Protein AF-A0A504YNE1-F1 (afdb_monomer_lite)

pLDDT: mean 70.81, std 21.69, range [29.53, 95.62]

Radius of gyration: 20.29 Å; chains: 1; bounding box: 50×43×66 Å

Foldseek 3Di:
DDDPPPPQVVQAFWKFKWFFADDDQFKTKTATQGTDPGGFQDRAIEMETQLQEALPPSVVRGCQLADDGGFIWIWTFHAKDWVQPPPPDPDDPDDDDDDDCVNVVLSVVRVVSPDDDDDDDDDDDDDDIRIYTYIGQHDQQTWGPWDAQDDPPDPVCLVVPPRNRQTWDDDDCQWTARPPPRDIGGHRHRDDDPVVVVVVVVVVPD

Organism: Fasciola gigantica (NCBI:txid46835)

Sequence (206 aa):
MDSLIPFSFLLLSAKCDVQVSSLTRRVVRCDVVAVGDQPLAGPFRGLIRREDIRATQRDQAEPAQSYRPGDLIRARVLNLLGPGAVASVPGDPTSAAPLTNDTLRAAQAVSTSVGATSDASSSASASAPTALCLLTTAEPDLGVVLGLGRTPTSALVDLLGSTAGSPLVPVAWTEMICPHTLTRFPRKVARVPVDLLTQLVRVENE

Structure (mmCIF, N/CA/C/O backbone):
data_AF-A0A504YNE1-F1
#
_entry.id   AF-A0A504YNE1-F1
#
loop_
_atom_site.group_PDB
_atom_site.id
_atom_site.type_symbol
_atom_site.label_atom_id
_atom_site.label_alt_id
_atom_site.label_comp_id
_atom_site.label_asym_id
_atom_site.label_entity_id
_atom_site.label_seq_id
_atom_site.pdbx_PDB_ins_code
_atom_site.Cartn_x
_atom_site.Cartn_y
_atom_site.Cartn_z
_atom_site.occupancy
_atom_site.B_iso_or_equiv
_atom_site.auth_seq_id
_atom_site.auth_comp_id
_atom_site.auth_asym_id
_atom_site.auth_atom_id
_atom_site.pdbx_PDB_model_num
ATOM 1 N N . MET A 1 1 ? -34.155 -0.335 16.157 1.00 37.84 1 MET A N 1
ATOM 2 C CA . MET A 1 1 ? -33.506 -1.587 16.607 1.00 37.84 1 MET A CA 1
ATOM 3 C C . MET A 1 1 ? -32.131 -1.622 15.962 1.00 37.84 1 MET A C 1
ATOM 5 O O . MET A 1 1 ? -31.828 -2.523 15.199 1.00 37.84 1 MET A O 1
ATOM 9 N N . ASP A 1 2 ? -31.315 -0.611 16.256 1.00 35.69 2 ASP A N 1
ATOM 10 C CA . ASP A 1 2 ? -29.972 -0.484 15.700 1.00 35.69 2 ASP A CA 1
ATOM 11 C C . ASP A 1 2 ? -29.018 -0.744 16.849 1.00 35.69 2 ASP A C 1
ATOM 13 O O . ASP A 1 2 ? -28.829 0.076 17.749 1.00 35.69 2 ASP A O 1
ATOM 17 N N . SER A 1 3 ? -28.541 -1.981 16.894 1.00 37.69 3 SER A N 1
ATOM 18 C CA . SER A 1 3 ? -27.580 -2.447 17.875 1.00 37.69 3 SER A CA 1
ATOM 19 C C . SER A 1 3 ? -26.319 -1.591 17.785 1.00 37.69 3 SER A C 1
ATOM 21 O O . SER A 1 3 ? -25.534 -1.731 16.848 1.00 37.69 3 SER A O 1
ATOM 23 N N . LEU A 1 4 ? -26.126 -0.733 18.788 1.00 42.16 4 LEU A N 1
ATOM 24 C CA . LEU A 1 4 ? -24.857 -0.115 19.164 1.00 42.16 4 LEU A CA 1
ATOM 25 C C . LEU A 1 4 ? -23.865 -1.221 19.551 1.00 42.16 4 LEU A C 1
ATOM 27 O O . LEU A 1 4 ? -23.587 -1.461 20.724 1.00 42.16 4 LEU A O 1
ATOM 31 N N . ILE A 1 5 ? -23.357 -1.939 18.554 1.00 42.06 5 ILE A N 1
ATOM 32 C CA . ILE A 1 5 ? -22.163 -2.757 18.719 1.00 42.06 5 ILE A CA 1
ATOM 33 C C . ILE A 1 5 ? -21.020 -1.750 18.891 1.00 42.06 5 ILE A C 1
ATOM 35 O O . ILE A 1 5 ? -20.887 -0.849 18.059 1.00 42.06 5 ILE A O 1
ATOM 39 N N . PRO A 1 6 ? -20.214 -1.827 19.962 1.00 47.38 6 PRO A N 1
ATOM 40 C CA . PRO A 1 6 ? -19.133 -0.877 20.164 1.00 47.38 6 PRO A CA 1
ATOM 41 C C . PRO A 1 6 ? -18.170 -0.952 18.971 1.00 47.38 6 PRO A C 1
ATOM 43 O O . PRO A 1 6 ? -17.486 -1.958 18.783 1.00 47.38 6 PRO A O 1
ATOM 46 N N . PHE A 1 7 ? -18.114 0.128 18.180 1.00 50.59 7 PHE A N 1
ATOM 47 C CA . PHE A 1 7 ? -17.275 0.321 16.980 1.00 50.59 7 PHE A CA 1
ATOM 48 C C . PHE A 1 7 ? -15.801 -0.098 17.180 1.00 50.59 7 PHE A C 1
ATOM 50 O O . PHE A 1 7 ? -15.118 -0.472 16.232 1.00 50.59 7 PHE A O 1
ATOM 57 N N . SER A 1 8 ? -15.330 -0.094 18.431 1.00 49.12 8 SER A N 1
ATOM 58 C CA . SER A 1 8 ? -14.007 -0.561 18.862 1.00 49.12 8 SER A CA 1
ATOM 59 C C . SER A 1 8 ? -13.732 -2.045 18.548 1.00 49.12 8 SER A C 1
ATOM 61 O O . SER A 1 8 ? -12.608 -2.395 18.193 1.00 49.12 8 SER A O 1
ATOM 63 N N . PHE A 1 9 ? -14.741 -2.924 18.620 1.00 44.25 9 PHE A N 1
ATOM 64 C CA . PHE A 1 9 ? -14.551 -4.372 18.436 1.00 44.25 9 PHE A CA 1
ATOM 65 C C . PHE A 1 9 ? -14.629 -4.815 16.964 1.00 44.25 9 PHE A C 1
ATOM 67 O O . PHE A 1 9 ? -14.053 -5.835 16.597 1.00 44.25 9 PHE A O 1
ATOM 74 N N . LEU A 1 10 ? -15.292 -4.032 16.101 1.00 51.97 10 LEU A N 1
ATOM 75 C CA . LEU A 1 10 ? -15.470 -4.360 14.677 1.00 51.97 10 LEU A CA 1
ATOM 76 C C . LEU A 1 10 ? -14.255 -4.004 13.801 1.00 51.97 10 LEU A C 1
ATOM 78 O O . LEU A 1 10 ? -14.183 -4.415 12.646 1.00 51.97 10 LEU A O 1
ATOM 82 N N . LEU A 1 11 ? -13.314 -3.219 14.333 1.00 63.25 11 LEU A N 1
ATOM 83 C CA . LEU A 1 11 ? -12.132 -2.767 13.597 1.00 63.25 11 LEU A CA 1
ATOM 84 C C . LEU A 1 11 ? -11.016 -3.806 13.560 1.00 63.25 11 LEU A C 1
ATOM 86 O O . LEU A 1 11 ? -10.195 -3.778 12.645 1.00 63.25 11 LEU A O 1
ATOM 90 N N . LEU A 1 12 ? -10.965 -4.725 14.528 1.00 68.25 12 LEU A N 1
ATOM 91 C CA . LEU A 1 12 ? -9.969 -5.788 14.516 1.00 68.25 12 LEU A CA 1
ATOM 92 C C . LEU A 1 12 ? -10.194 -6.636 13.268 1.00 68.25 12 LEU A C 1
ATOM 94 O O . LEU A 1 12 ? -11.311 -7.067 13.003 1.00 68.25 12 LEU A O 1
ATOM 98 N N . SER A 1 13 ? -9.138 -6.884 12.497 1.00 78.31 13 SER A N 1
ATOM 99 C CA . SER A 1 13 ? -9.218 -7.586 11.217 1.00 78.31 13 SER A CA 1
ATOM 100 C C . SER A 1 13 ? -9.938 -6.866 10.070 1.00 78.31 13 SER A C 1
ATOM 102 O O . SER A 1 13 ? -10.022 -7.457 8.992 1.00 78.31 13 SER A O 1
ATOM 104 N N . ALA A 1 14 ? -10.399 -5.624 10.233 1.00 86.38 14 ALA A N 1
ATOM 105 C CA . ALA A 1 14 ? -10.997 -4.870 9.134 1.00 86.38 14 ALA A CA 1
ATOM 106 C C . ALA A 1 14 ? -9.947 -4.515 8.066 1.00 86.38 14 ALA A C 1
ATOM 108 O O . ALA A 1 14 ? -8.796 -4.200 8.388 1.00 86.38 14 ALA A O 1
ATOM 109 N N . LYS A 1 15 ? -10.350 -4.555 6.790 1.00 90.31 15 LYS A N 1
ATOM 110 C CA . LYS A 1 15 ? -9.546 -4.029 5.680 1.00 90.31 15 LYS A CA 1
ATOM 111 C C . LYS A 1 15 ? -9.662 -2.508 5.654 1.00 90.31 15 LYS A C 1
ATOM 113 O O . LYS A 1 15 ? -10.756 -1.968 5.797 1.00 90.31 15 LYS A O 1
ATOM 118 N N . CYS A 1 16 ? -8.544 -1.828 5.467 1.00 91.12 16 CYS A N 1
ATOM 119 C CA . CYS A 1 16 ? -8.463 -0.377 5.438 1.00 91.12 16 CYS A CA 1
ATOM 120 C C . CYS A 1 16 ? -7.533 0.094 4.323 1.00 91.12 16 CYS A C 1
ATOM 122 O O . CYS A 1 16 ? -6.533 -0.562 4.014 1.00 91.12 16 CYS A O 1
ATOM 124 N N . ASP A 1 17 ? -7.847 1.255 3.765 1.00 92.38 17 ASP A N 1
ATOM 125 C CA . ASP A 1 17 ? -6.993 1.960 2.821 1.00 92.38 17 ASP A CA 1
ATOM 126 C C . ASP A 1 17 ? -6.170 3.002 3.555 1.00 92.38 17 ASP A C 1
ATOM 128 O O . ASP A 1 17 ? -6.685 3.811 4.332 1.00 92.38 17 ASP A O 1
ATOM 132 N N . VAL A 1 18 ? -4.863 2.953 3.328 1.00 93.69 18 VAL A N 1
ATOM 133 C CA . VAL A 1 18 ? -3.893 3.782 4.031 1.00 93.69 18 VAL A CA 1
ATOM 134 C C . VAL A 1 18 ? -2.918 4.402 3.053 1.00 93.69 18 VAL A C 1
ATOM 136 O O . VAL A 1 18 ? -2.457 3.757 2.113 1.00 93.69 18 VAL A O 1
ATOM 139 N N . GLN A 1 19 ? -2.566 5.654 3.293 1.00 93.31 19 GLN A N 1
ATOM 140 C CA . GLN A 1 19 ? -1.560 6.360 2.521 1.00 93.31 19 GLN A CA 1
ATOM 141 C C . GLN A 1 19 ? -0.224 6.310 3.256 1.00 93.31 19 GLN A C 1
ATOM 143 O O . GLN A 1 19 ? -0.151 6.579 4.454 1.00 93.31 19 GLN A O 1
ATOM 148 N N . VAL A 1 20 ? 0.860 5.979 2.558 1.00 94.00 20 VAL A N 1
ATOM 149 C CA . VAL A 1 20 ? 2.200 5.970 3.160 1.00 94.00 20 VAL A CA 1
ATOM 150 C C . VAL A 1 20 ? 2.671 7.400 3.384 1.00 94.00 20 VAL A C 1
ATOM 152 O O . VAL A 1 20 ? 2.859 8.147 2.424 1.00 94.00 20 VAL A O 1
ATOM 155 N N . SER A 1 21 ? 2.955 7.762 4.632 1.00 91.69 21 SER A N 1
ATOM 156 C CA . SER A 1 21 ? 3.513 9.074 4.966 1.00 91.69 21 SER A CA 1
ATOM 157 C C . SER A 1 21 ? 5.039 9.045 4.974 1.00 91.69 21 SER A C 1
ATOM 159 O O . SER A 1 21 ? 5.697 9.865 4.338 1.00 91.69 21 SER A O 1
ATOM 161 N N . SER A 1 22 ? 5.635 8.066 5.653 1.00 91.56 22 SER A N 1
ATOM 162 C CA . SER A 1 22 ? 7.090 7.904 5.712 1.00 91.56 22 SER A CA 1
ATOM 163 C C . SER A 1 22 ? 7.477 6.463 6.012 1.00 91.56 22 SER A C 1
ATOM 165 O O . SER A 1 22 ? 6.705 5.696 6.578 1.00 91.56 22 SER A O 1
ATOM 167 N N . LEU A 1 23 ? 8.701 6.078 5.660 1.00 93.69 23 LEU A N 1
ATOM 168 C CA . LEU A 1 23 ? 9.205 4.731 5.911 1.00 93.69 23 LEU A CA 1
ATOM 169 C C . LEU A 1 23 ? 10.606 4.759 6.518 1.00 93.69 23 LEU A C 1
ATOM 171 O O . LEU A 1 23 ? 11.399 5.670 6.305 1.00 93.69 23 LEU A O 1
ATOM 175 N N . THR A 1 24 ? 10.900 3.740 7.307 1.00 94.00 24 THR A N 1
ATOM 176 C CA . THR A 1 24 ? 12.190 3.450 7.935 1.00 94.00 24 THR A CA 1
ATOM 177 C C . THR A 1 24 ? 12.537 1.988 7.632 1.00 94.00 24 THR A C 1
ATOM 179 O O . THR A 1 24 ? 11.672 1.214 7.229 1.00 94.00 24 THR A O 1
ATOM 182 N N . ARG A 1 25 ? 13.784 1.550 7.861 1.00 92.00 25 ARG A N 1
ATOM 183 C CA . ARG A 1 25 ? 14.207 0.152 7.610 1.00 92.00 25 ARG A CA 1
ATOM 184 C C . ARG A 1 25 ? 13.366 -0.914 8.327 1.00 92.00 25 ARG A C 1
ATOM 186 O O . ARG A 1 25 ? 13.351 -2.059 7.892 1.00 92.00 25 ARG A O 1
ATOM 193 N N . ARG A 1 26 ? 12.708 -0.560 9.435 1.00 91.75 26 ARG A N 1
ATOM 194 C CA . ARG A 1 26 ? 11.934 -1.496 10.270 1.00 91.75 26 ARG A CA 1
ATOM 195 C C . ARG A 1 26 ? 10.431 -1.227 10.295 1.00 91.75 26 ARG A C 1
ATOM 197 O O . ARG A 1 26 ? 9.682 -2.091 10.730 1.00 91.75 26 ARG A O 1
ATOM 204 N N . VAL A 1 27 ? 9.999 -0.033 9.896 1.00 92.75 27 VAL A N 1
ATOM 205 C CA . VAL A 1 27 ? 8.632 0.444 10.130 1.00 92.75 27 VAL A CA 1
ATOM 206 C C . VAL A 1 27 ? 8.193 1.345 8.988 1.00 92.75 27 VAL A C 1
ATOM 208 O O . VAL A 1 27 ? 8.966 2.184 8.530 1.00 92.75 27 VAL A O 1
ATOM 211 N N . VAL A 1 28 ? 6.939 1.212 8.583 1.00 95.62 28 VAL A N 1
ATOM 212 C CA . VAL A 1 28 ? 6.247 2.123 7.675 1.00 95.62 28 VAL A CA 1
ATOM 213 C C . VAL A 1 28 ? 5.192 2.868 8.476 1.00 95.62 28 VAL A C 1
ATOM 215 O O . VAL A 1 28 ? 4.402 2.253 9.192 1.00 95.62 28 VAL A O 1
ATOM 218 N N . ARG A 1 29 ? 5.210 4.194 8.381 1.00 94.50 29 ARG A N 1
ATOM 219 C CA . ARG A 1 29 ? 4.174 5.068 8.918 1.00 94.50 29 ARG A CA 1
ATOM 220 C C . ARG A 1 29 ? 3.193 5.389 7.805 1.00 94.50 29 ARG A C 1
ATOM 222 O O . ARG A 1 29 ? 3.598 5.748 6.697 1.00 94.50 29 ARG A O 1
ATOM 229 N N . CYS A 1 30 ? 1.920 5.269 8.131 1.00 93.88 30 CYS A N 1
ATOM 230 C CA . CYS A 1 30 ? 0.826 5.516 7.214 1.00 93.88 30 CYS A CA 1
ATOM 231 C C . CYS A 1 30 ? -0.225 6.393 7.891 1.00 93.88 30 CYS A C 1
ATOM 233 O O . CYS A 1 30 ? -0.297 6.436 9.118 1.00 93.88 30 CYS A O 1
ATOM 235 N N . ASP A 1 31 ? -1.059 7.035 7.092 1.00 91.00 31 ASP A N 1
ATOM 236 C CA . ASP A 1 31 ? -2.276 7.703 7.534 1.00 91.00 31 ASP A CA 1
ATOM 237 C C . ASP A 1 31 ? -3.469 6.900 6.997 1.00 91.00 31 ASP A C 1
ATOM 239 O O . ASP A 1 31 ? -3.479 6.491 5.834 1.00 91.00 31 ASP A O 1
ATOM 243 N N . VAL A 1 32 ? -4.429 6.577 7.862 1.00 88.88 32 VAL A N 1
ATOM 244 C CA . VAL A 1 32 ? -5.596 5.762 7.506 1.00 88.88 32 VAL A CA 1
ATOM 245 C C . VAL A 1 32 ? -6.628 6.664 6.845 1.00 88.88 32 VAL A C 1
ATOM 247 O O . VAL A 1 32 ? -7.093 7.621 7.455 1.00 88.88 32 VAL A O 1
ATOM 250 N N . VAL A 1 33 ? -6.974 6.344 5.600 1.00 88.50 33 VAL A N 1
ATOM 251 C CA . VAL A 1 33 ? -7.878 7.141 4.761 1.00 88.50 33 VAL A CA 1
ATOM 252 C C . VAL A 1 33 ? -9.298 6.590 4.824 1.00 88.50 33 VAL A C 1
ATOM 254 O O . VAL A 1 33 ? -10.257 7.350 4.914 1.00 88.50 33 VAL A O 1
ATOM 257 N N . ALA A 1 34 ? -9.449 5.266 4.799 1.00 85.44 34 ALA A N 1
ATOM 258 C CA . ALA A 1 34 ? -10.752 4.612 4.846 1.00 85.44 34 ALA A CA 1
ATOM 259 C C . ALA A 1 34 ? -10.672 3.250 5.539 1.00 85.44 34 ALA A C 1
ATOM 261 O O . ALA A 1 34 ? -9.625 2.598 5.543 1.00 85.44 34 ALA A O 1
ATOM 262 N N . VAL A 1 35 ? -11.791 2.803 6.102 1.00 86.12 35 VAL A N 1
ATOM 263 C CA . VAL A 1 35 ? -11.966 1.451 6.644 1.00 86.12 35 VAL A CA 1
ATOM 264 C C . VAL A 1 35 ? -13.191 0.833 5.987 1.00 86.12 35 VAL A C 1
ATOM 266 O O . VAL A 1 35 ? -14.297 1.357 6.106 1.00 86.12 35 VAL A O 1
ATOM 269 N N . GLY A 1 36 ? -13.005 -0.298 5.309 1.00 82.62 36 GLY A N 1
ATOM 270 C CA . GLY A 1 36 ? -14.039 -0.874 4.456 1.00 82.62 36 GLY A CA 1
ATOM 271 C C . GLY A 1 36 ? -14.462 0.125 3.380 1.00 82.62 36 GLY A C 1
ATOM 272 O O . GLY A 1 36 ? -13.617 0.614 2.638 1.00 82.62 36 GLY A O 1
ATOM 273 N N . ASP A 1 37 ? -15.756 0.428 3.334 1.00 74.56 37 ASP A N 1
ATOM 274 C CA . ASP A 1 37 ? -16.351 1.396 2.400 1.00 74.56 37 ASP A CA 1
ATOM 275 C C . ASP A 1 37 ? -16.525 2.798 3.019 1.00 74.56 37 ASP A C 1
ATOM 277 O O . ASP A 1 37 ? -17.041 3.717 2.391 1.00 74.56 37 ASP A O 1
ATOM 281 N N . GLN A 1 38 ? -16.100 2.979 4.275 1.00 76.25 38 GLN A N 1
ATOM 282 C CA . GLN A 1 38 ? -16.304 4.226 5.000 1.00 76.25 38 GLN A CA 1
ATOM 283 C C . GLN A 1 38 ? -15.025 5.078 4.987 1.00 76.25 38 GLN A C 1
ATOM 285 O O . GLN A 1 38 ? -14.016 4.674 5.583 1.00 76.25 38 GLN A O 1
ATOM 290 N N . PRO A 1 39 ? -15.039 6.276 4.372 1.00 78.38 39 PRO A N 1
ATOM 291 C CA . PRO A 1 39 ? -13.927 7.209 4.482 1.00 78.38 39 PRO A CA 1
ATOM 292 C C . PRO A 1 39 ? -13.837 7.745 5.915 1.00 78.38 39 PRO A C 1
ATOM 294 O O . PRO A 1 39 ? -14.844 8.112 6.528 1.00 78.38 39 PRO A O 1
ATOM 297 N N . LEU A 1 40 ? -1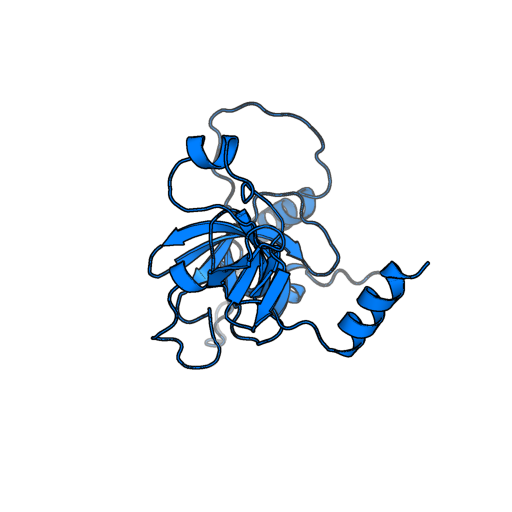2.623 7.795 6.457 1.00 75.25 40 LEU A N 1
ATOM 298 C CA . LEU A 1 40 ? -12.354 8.345 7.780 1.00 75.25 40 LEU A CA 1
ATOM 299 C C . LEU A 1 40 ? -11.868 9.788 7.647 1.00 75.25 40 LEU A C 1
ATOM 301 O O . LEU A 1 40 ? -10.815 10.058 7.075 1.00 75.25 40 LEU A O 1
ATOM 305 N N . ALA A 1 41 ? -12.619 10.723 8.223 1.00 60.88 41 ALA A N 1
ATOM 306 C CA . ALA A 1 41 ? -12.196 12.109 8.369 1.00 60.88 41 ALA A CA 1
ATOM 307 C C . ALA A 1 41 ? -11.474 12.271 9.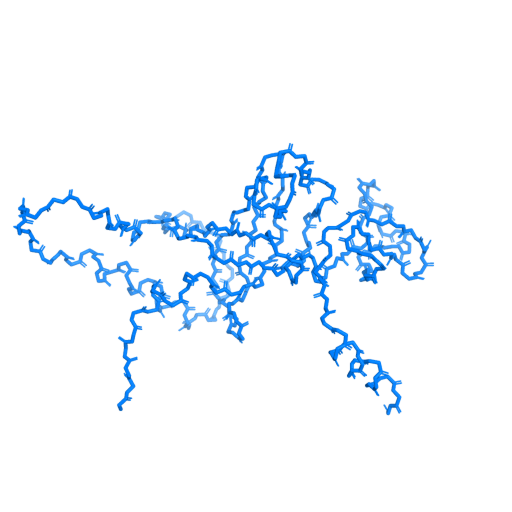715 1.00 60.88 41 ALA A C 1
ATOM 309 O O . ALA A 1 41 ? -12.099 12.476 10.750 1.00 60.88 41 ALA A O 1
ATOM 310 N N . GLY A 1 42 ? -10.149 12.125 9.737 1.00 65.69 42 GLY A N 1
ATOM 311 C CA . GLY A 1 42 ? -9.374 12.347 10.959 1.00 65.69 42 GLY A CA 1
ATOM 312 C C . GLY A 1 42 ? -7.916 11.897 10.865 1.00 65.69 42 GLY A C 1
ATOM 313 O O . GLY A 1 42 ? -7.556 11.147 9.960 1.00 65.69 42 GLY A O 1
ATOM 314 N N . PRO A 1 43 ? -7.052 12.329 11.804 1.00 68.81 43 PRO A N 1
ATOM 315 C CA . PRO A 1 43 ? -5.631 11.988 11.811 1.00 68.81 43 PRO A CA 1
ATOM 316 C C . PRO A 1 43 ? -5.394 10.582 12.389 1.00 68.81 43 PRO A C 1
ATOM 318 O O . PRO A 1 43 ? -4.682 10.416 13.377 1.00 68.81 43 PRO A O 1
ATOM 321 N N . PHE A 1 44 ? -6.003 9.549 11.813 1.00 84.31 44 PHE A N 1
ATOM 322 C CA . PHE A 1 44 ? -5.760 8.169 12.229 1.00 84.31 44 PHE A CA 1
ATOM 323 C C . PHE A 1 44 ? -4.429 7.698 11.657 1.00 84.31 44 PHE A C 1
ATOM 325 O O . PHE A 1 44 ? -4.241 7.670 10.443 1.00 84.31 44 PHE A O 1
ATOM 332 N N . ARG A 1 45 ? -3.488 7.321 12.523 1.00 88.50 45 ARG A N 1
ATOM 333 C CA . ARG A 1 45 ? -2.158 6.900 12.076 1.00 88.50 45 ARG A CA 1
ATOM 334 C C . ARG A 1 45 ? -2.038 5.389 12.075 1.00 88.50 45 ARG A C 1
ATOM 336 O O . ARG A 1 45 ? -2.351 4.726 13.054 1.00 88.50 45 ARG A O 1
ATOM 343 N N . GLY A 1 46 ? -1.537 4.848 10.979 1.00 90.81 46 GLY A N 1
ATOM 344 C CA . GLY A 1 46 ? -1.188 3.449 10.810 1.00 90.81 46 GLY A CA 1
ATOM 345 C C . GLY A 1 46 ? 0.308 3.204 10.985 1.00 90.81 46 GLY A C 1
ATOM 346 O O . GLY A 1 46 ? 1.148 4.042 10.645 1.00 90.81 46 GLY A O 1
ATOM 347 N N . LEU A 1 47 ? 0.650 2.022 11.482 1.00 93.69 47 LEU A N 1
ATOM 348 C CA . LEU A 1 47 ? 2.019 1.543 11.576 1.00 93.69 47 LEU A CA 1
ATOM 349 C C . LEU A 1 47 ? 2.093 0.108 11.060 1.00 93.69 47 LEU A C 1
ATOM 351 O O . LEU A 1 47 ? 1.419 -0.772 11.588 1.00 93.69 47 LEU A O 1
ATOM 355 N N . ILE A 1 48 ? 2.946 -0.135 10.065 1.00 95.19 48 ILE A N 1
ATOM 356 C CA . ILE A 1 48 ? 3.252 -1.479 9.558 1.00 95.19 48 ILE A CA 1
ATOM 357 C C . ILE A 1 48 ? 4.691 -1.804 9.945 1.00 95.19 48 ILE A C 1
ATOM 359 O O . ILE A 1 48 ? 5.619 -1.069 9.593 1.00 95.19 48 ILE A O 1
ATOM 363 N N . ARG A 1 49 ? 4.896 -2.894 10.682 1.00 94.50 49 ARG A N 1
ATOM 364 C CA . ARG A 1 49 ? 6.240 -3.372 11.021 1.00 94.50 49 ARG A CA 1
ATOM 365 C C . ARG A 1 49 ? 6.793 -4.213 9.883 1.00 94.50 49 ARG A C 1
ATOM 367 O O . ARG A 1 49 ? 6.042 -4.754 9.078 1.00 94.50 49 ARG A O 1
ATOM 374 N N . ARG A 1 50 ? 8.115 -4.343 9.823 1.00 94.38 50 ARG A N 1
ATOM 375 C CA . ARG A 1 50 ? 8.814 -5.111 8.785 1.00 94.38 50 ARG A CA 1
ATOM 376 C C . ARG A 1 50 ? 8.310 -6.551 8.685 1.00 94.38 50 ARG A C 1
ATOM 378 O O . ARG A 1 50 ? 8.056 -7.037 7.588 1.00 94.38 50 ARG A O 1
ATOM 385 N N . GLU A 1 51 ? 8.122 -7.195 9.829 1.00 93.69 51 GLU A N 1
ATOM 386 C CA . GLU A 1 51 ? 7.615 -8.556 9.941 1.00 93.69 51 GLU A CA 1
ATOM 387 C C . GLU A 1 51 ? 6.161 -8.702 9.466 1.00 93.69 51 GLU A C 1
ATOM 389 O O . GLU A 1 51 ? 5.750 -9.802 9.113 1.00 93.69 51 GLU A O 1
ATOM 394 N N . ASP A 1 52 ? 5.388 -7.618 9.398 1.00 94.56 52 ASP A N 1
ATOM 395 C CA . ASP A 1 52 ? 3.973 -7.620 9.004 1.00 94.56 52 ASP A CA 1
ATOM 396 C C . ASP A 1 52 ? 3.772 -7.247 7.521 1.00 94.56 52 ASP A C 1
ATOM 398 O O . ASP A 1 52 ? 2.649 -7.021 7.060 1.00 94.56 52 ASP A O 1
ATOM 402 N N . ILE A 1 53 ? 4.862 -7.175 6.744 1.00 94.12 53 ILE A N 1
ATOM 403 C CA . ILE A 1 53 ? 4.808 -6.843 5.313 1.00 94.12 53 ILE A CA 1
ATOM 404 C C . ILE A 1 53 ? 4.435 -8.060 4.463 1.00 94.12 53 ILE A C 1
ATOM 406 O O . ILE A 1 53 ? 3.673 -7.928 3.511 1.00 94.12 53 ILE A O 1
ATOM 410 N N . ARG A 1 54 ? 4.974 -9.246 4.763 1.00 91.50 54 ARG A N 1
ATOM 411 C CA . ARG A 1 54 ? 4.783 -10.478 3.972 1.00 91.50 54 ARG A CA 1
ATOM 412 C C . ARG A 1 54 ? 4.404 -11.638 4.891 1.00 91.50 54 ARG A C 1
ATOM 414 O O . ARG A 1 54 ? 4.918 -11.709 5.998 1.00 91.50 54 ARG A O 1
ATOM 421 N N . ALA A 1 55 ? 3.554 -12.558 4.427 1.00 89.25 55 ALA A N 1
ATOM 422 C CA . ALA A 1 55 ? 3.236 -13.790 5.167 1.00 89.25 55 ALA A CA 1
ATOM 423 C C . ALA A 1 55 ? 4.470 -14.683 5.336 1.00 89.25 55 ALA A C 1
ATOM 425 O O . ALA A 1 55 ? 4.772 -15.172 6.423 1.00 89.25 55 ALA A O 1
ATOM 426 N N . THR A 1 56 ? 5.191 -14.884 4.235 1.00 88.31 56 THR A N 1
ATOM 427 C CA . THR A 1 56 ? 6.386 -15.720 4.145 1.00 88.31 56 THR A CA 1
ATOM 428 C C . THR A 1 56 ? 7.640 -14.852 4.168 1.00 88.31 56 THR A C 1
ATOM 430 O O . THR A 1 56 ? 7.625 -13.732 3.659 1.00 88.31 56 THR A O 1
ATOM 433 N N . GLN A 1 57 ? 8.741 -15.376 4.719 1.00 86.81 57 GLN A N 1
ATOM 434 C CA . GLN A 1 57 ? 10.032 -14.670 4.800 1.00 86.81 57 GLN A CA 1
ATOM 435 C C . GLN A 1 57 ? 9.926 -13.284 5.477 1.00 86.81 57 GLN A C 1
ATOM 437 O O . GLN A 1 57 ? 10.460 -12.287 4.989 1.00 86.81 57 GLN A O 1
ATOM 442 N N . ARG A 1 58 ? 9.245 -13.227 6.632 1.00 85.94 58 ARG A N 1
ATOM 443 C CA . ARG A 1 58 ? 8.993 -12.002 7.422 1.00 85.94 58 ARG A CA 1
ATOM 444 C C . ARG A 1 58 ? 10.273 -11.203 7.717 1.00 85.94 58 ARG A C 1
ATOM 446 O O . ARG A 1 58 ? 10.261 -9.976 7.681 1.00 85.94 58 ARG A O 1
ATOM 453 N N . ASP A 1 59 ? 11.395 -11.898 7.914 1.00 85.19 59 ASP A N 1
ATOM 454 C CA . ASP A 1 59 ? 12.700 -11.295 8.206 1.00 85.19 59 ASP A CA 1
ATOM 455 C C . ASP A 1 59 ? 13.530 -10.883 6.987 1.00 85.19 59 ASP A C 1
ATOM 457 O O . ASP A 1 59 ? 14.636 -10.374 7.156 1.00 85.19 59 ASP A O 1
ATOM 461 N N . GLN A 1 60 ? 13.034 -11.059 5.768 1.00 88.06 60 GLN A N 1
ATOM 462 C CA . GLN A 1 60 ? 13.715 -10.579 4.558 1.00 88.06 60 GLN A CA 1
ATOM 463 C C . GLN A 1 60 ? 12.955 -9.444 3.873 1.00 88.06 60 GLN A C 1
ATOM 465 O O . GLN A 1 60 ? 13.444 -8.857 2.914 1.00 88.06 60 GLN A O 1
ATOM 470 N N . ALA A 1 61 ? 11.763 -9.099 4.366 1.00 88.50 61 ALA A N 1
ATOM 471 C CA . ALA A 1 61 ? 10.994 -8.008 3.800 1.00 88.50 61 ALA A CA 1
ATOM 472 C C . ALA A 1 61 ? 11.729 -6.670 3.985 1.00 88.50 61 ALA A C 1
ATOM 474 O O . ALA A 1 61 ? 12.028 -6.250 5.105 1.00 88.50 61 ALA A O 1
ATOM 475 N N . GLU A 1 62 ? 11.982 -5.975 2.876 1.00 92.50 62 GLU A N 1
ATOM 476 C CA . GLU A 1 62 ? 12.508 -4.615 2.882 1.00 92.50 62 GLU A CA 1
ATOM 477 C C . GLU A 1 62 ? 11.375 -3.608 2.631 1.00 92.50 62 GLU A C 1
ATOM 479 O O . GLU A 1 62 ? 10.786 -3.595 1.540 1.00 92.50 62 GLU A O 1
ATOM 484 N N . PRO A 1 63 ? 11.070 -2.713 3.594 1.00 93.31 63 PRO A N 1
ATOM 485 C CA . PRO A 1 63 ? 10.048 -1.684 3.407 1.00 93.31 63 PRO A CA 1
ATOM 486 C C . PRO A 1 63 ? 10.343 -0.781 2.206 1.00 93.31 63 PRO A C 1
ATOM 488 O O . PRO A 1 63 ? 9.436 -0.427 1.460 1.00 93.31 63 PRO A O 1
ATOM 491 N N . ALA A 1 64 ? 11.623 -0.478 1.970 1.00 91.62 64 ALA A N 1
ATOM 492 C CA . ALA A 1 64 ? 12.081 0.340 0.852 1.00 91.62 64 ALA A CA 1
ATOM 493 C C . ALA A 1 64 ? 11.937 -0.339 -0.523 1.00 91.62 64 ALA A C 1
ATOM 495 O O . ALA A 1 64 ? 12.000 0.347 -1.534 1.00 91.62 64 ALA A O 1
ATOM 496 N N . GLN A 1 65 ? 11.737 -1.655 -0.601 1.00 91.81 65 GLN A N 1
ATOM 497 C CA . GLN A 1 65 ? 11.411 -2.333 -1.866 1.00 91.81 65 GLN A CA 1
ATOM 498 C C . GLN A 1 65 ? 9.910 -2.615 -2.002 1.00 91.81 65 GLN A C 1
ATOM 500 O O . GLN A 1 65 ? 9.442 -3.019 -3.058 1.00 91.81 65 GLN A O 1
ATOM 505 N N . SER A 1 66 ? 9.150 -2.423 -0.923 1.00 93.31 66 SER A N 1
ATOM 506 C CA . SER A 1 66 ? 7.720 -2.728 -0.885 1.00 93.31 66 SER A CA 1
ATOM 507 C C . SER A 1 66 ? 6.873 -1.470 -1.084 1.00 93.31 66 SER A C 1
ATOM 509 O O . SER A 1 66 ? 5.870 -1.524 -1.792 1.00 93.31 66 SER A O 1
ATOM 511 N N . TYR A 1 67 ? 7.300 -0.339 -0.510 1.00 94.88 67 TYR A N 1
ATOM 512 C CA . TYR A 1 67 ? 6.513 0.890 -0.389 1.00 94.88 67 TYR A CA 1
ATOM 513 C C . TYR A 1 67 ? 7.354 2.155 -0.638 1.00 94.88 67 TYR A C 1
ATOM 515 O O . TYR A 1 67 ? 8.585 2.153 -0.519 1.00 94.88 67 TYR A O 1
ATOM 523 N N . ARG A 1 68 ? 6.683 3.263 -0.965 1.00 92.12 68 ARG A N 1
ATOM 524 C CA . ARG A 1 68 ? 7.234 4.626 -1.044 1.00 92.12 68 ARG A CA 1
ATOM 525 C C . ARG A 1 68 ? 6.239 5.604 -0.429 1.00 92.12 68 ARG A C 1
ATOM 527 O O . ARG A 1 68 ? 5.041 5.331 -0.426 1.00 92.12 68 ARG A O 1
ATOM 534 N N . PRO A 1 69 ? 6.728 6.756 0.049 1.00 91.06 69 PRO A N 1
ATOM 535 C CA . PRO A 1 69 ? 5.865 7.848 0.476 1.00 91.06 69 PRO A CA 1
ATOM 536 C C . PRO A 1 69 ? 4.897 8.265 -0.637 1.00 91.06 69 PRO A C 1
ATOM 538 O O . PRO A 1 69 ? 5.311 8.452 -1.782 1.00 91.06 69 PRO A O 1
ATOM 541 N N . GLY A 1 70 ? 3.623 8.420 -0.286 1.00 88.62 70 GLY A N 1
ATOM 542 C CA . GLY A 1 70 ? 2.542 8.771 -1.202 1.00 88.62 70 GLY A CA 1
ATOM 543 C C . GLY A 1 70 ? 1.824 7.588 -1.858 1.00 88.62 70 GLY A C 1
ATOM 544 O O . GLY A 1 70 ? 0.804 7.824 -2.496 1.00 88.62 70 GLY A O 1
ATOM 545 N N . ASP A 1 71 ? 2.299 6.348 -1.698 1.00 92.75 71 ASP A N 1
ATOM 546 C CA . ASP A 1 71 ? 1.562 5.175 -2.182 1.00 92.75 71 ASP A CA 1
ATOM 547 C C . ASP A 1 71 ? 0.273 4.964 -1.369 1.00 92.75 71 ASP A C 1
ATOM 549 O O . ASP A 1 71 ? 0.263 5.160 -0.148 1.00 92.75 71 ASP A O 1
ATOM 553 N N . LEU A 1 72 ? -0.784 4.493 -2.035 1.00 93.12 72 LEU A N 1
ATOM 554 C CA . LEU A 1 72 ? -2.006 4.009 -1.394 1.00 93.12 72 LEU A CA 1
ATOM 555 C C . LEU A 1 72 ? -1.942 2.486 -1.258 1.00 93.12 72 LEU A C 1
ATOM 557 O O . LEU A 1 72 ? -1.759 1.760 -2.241 1.00 93.12 72 LEU A O 1
ATOM 561 N N . ILE A 1 73 ? -2.100 2.005 -0.032 1.00 95.19 73 ILE A N 1
ATOM 562 C CA . ILE A 1 73 ? -1.971 0.603 0.350 1.00 95.19 73 ILE A CA 1
ATOM 563 C C . ILE A 1 73 ? -3.283 0.125 0.951 1.00 95.19 73 ILE A C 1
ATOM 565 O O . ILE A 1 73 ? -3.839 0.771 1.835 1.00 95.19 73 ILE A O 1
ATOM 569 N N . ARG A 1 74 ? -3.705 -1.074 0.559 1.00 94.44 74 ARG A N 1
ATOM 570 C CA . ARG A 1 74 ? -4.720 -1.834 1.279 1.00 94.44 74 ARG A CA 1
ATOM 571 C C . ARG A 1 74 ? -4.054 -2.679 2.348 1.00 94.44 74 ARG A C 1
ATOM 573 O O . ARG A 1 74 ? -3.187 -3.501 2.046 1.00 94.44 74 ARG A O 1
ATOM 580 N N . ALA A 1 75 ? -4.446 -2.468 3.591 1.00 94.62 75 ALA A N 1
ATOM 581 C CA . ALA A 1 75 ? -3.924 -3.170 4.751 1.00 94.62 75 ALA A CA 1
ATOM 582 C C . ALA A 1 75 ? -5.071 -3.725 5.596 1.00 94.62 75 ALA A C 1
ATOM 584 O O . ALA A 1 75 ? -6.244 -3.451 5.348 1.00 94.62 75 ALA A O 1
ATOM 585 N N . ARG A 1 76 ? -4.725 -4.519 6.603 1.00 92.94 76 ARG A N 1
ATOM 586 C CA . ARG A 1 76 ? -5.660 -5.041 7.593 1.00 92.94 76 ARG A CA 1
ATOM 587 C C . ARG A 1 76 ? -5.246 -4.580 8.979 1.00 92.94 76 ARG A C 1
ATOM 589 O O . ARG A 1 76 ? -4.061 -4.607 9.311 1.00 92.94 76 ARG A O 1
ATOM 596 N N . VAL A 1 77 ? -6.209 -4.166 9.792 1.00 91.12 77 VAL A N 1
ATOM 597 C CA . VAL A 1 77 ? -5.951 -3.742 11.170 1.00 91.12 77 VAL A CA 1
ATOM 598 C C . VAL A 1 77 ? -5.644 -4.969 12.029 1.00 91.12 77 VAL A C 1
ATOM 600 O O . VAL A 1 77 ? -6.482 -5.856 12.188 1.00 91.12 77 VAL A O 1
ATOM 603 N N . LEU A 1 78 ? -4.433 -5.022 12.583 1.00 88.94 78 LEU A N 1
ATOM 604 C CA . LEU A 1 78 ? -4.013 -6.052 13.531 1.00 88.94 78 LEU A CA 1
ATOM 605 C C . LEU A 1 78 ? -4.412 -5.708 14.953 1.00 88.94 78 LEU A C 1
ATOM 607 O O . LEU A 1 78 ? -4.908 -6.579 15.642 1.00 88.94 78 LEU A O 1
ATOM 611 N N . ASN A 1 79 ? -4.128 -4.483 15.397 1.00 84.38 79 ASN A N 1
ATOM 612 C CA . ASN A 1 79 ? -4.370 -4.021 16.762 1.00 84.38 79 ASN A CA 1
ATOM 613 C C . ASN A 1 79 ? -4.562 -2.508 16.778 1.00 84.38 79 ASN A C 1
ATOM 615 O O . ASN A 1 79 ? -4.008 -1.792 15.946 1.00 84.38 79 ASN A O 1
ATOM 619 N N . LEU A 1 80 ? -5.276 -2.015 17.782 1.00 81.94 80 LEU A N 1
ATOM 620 C CA . LEU A 1 80 ? -5.362 -0.592 18.085 1.00 81.94 80 LEU A CA 1
ATOM 621 C C . LEU A 1 80 ? -4.391 -0.289 19.236 1.00 81.94 80 LEU A C 1
ATOM 623 O O . LEU A 1 80 ? -4.393 -0.959 20.262 1.00 81.94 80 LEU A O 1
ATOM 627 N N . LEU A 1 81 ? -3.520 0.690 19.039 1.00 72.69 81 LEU A N 1
ATOM 628 C CA . LEU A 1 81 ? -2.515 1.193 19.971 1.00 72.69 81 LEU A CA 1
ATOM 629 C C . LEU A 1 81 ? -2.873 2.647 20.305 1.00 72.69 81 LEU A C 1
ATOM 631 O O . LEU A 1 81 ? -2.612 3.575 19.548 1.00 72.69 81 LEU A O 1
ATOM 635 N N . GLY A 1 82 ? -3.493 2.871 21.454 1.00 62.38 82 GLY A N 1
ATOM 636 C CA . GLY A 1 82 ? -3.853 4.211 21.911 1.00 62.38 82 GLY A CA 1
ATOM 637 C C . GLY A 1 82 ? -4.497 4.163 23.294 1.00 62.38 82 GLY A C 1
ATOM 638 O O . GLY A 1 82 ? -4.913 3.084 23.724 1.00 62.38 82 GLY A O 1
ATOM 639 N N . PRO A 1 83 ? -4.575 5.290 24.018 1.00 50.84 83 PRO A N 1
ATOM 640 C CA . PRO A 1 83 ? -5.285 5.345 25.291 1.00 50.84 83 PRO A CA 1
ATOM 641 C C . PRO A 1 83 ? -6.770 5.045 25.046 1.00 50.84 83 PRO A C 1
ATOM 643 O O . PRO A 1 83 ? -7.489 5.831 24.438 1.00 50.84 83 PRO A O 1
ATOM 646 N N . GLY A 1 84 ? -7.180 3.843 25.453 1.00 47.72 84 GLY A N 1
ATOM 647 C CA . GLY A 1 84 ? -8.471 3.225 25.133 1.00 47.72 84 GLY A CA 1
ATOM 648 C C . GLY A 1 84 ? -8.352 1.748 24.734 1.00 47.72 84 GLY A C 1
ATOM 649 O O . GLY A 1 84 ? -9.309 0.997 24.887 1.00 47.72 84 GLY A O 1
ATOM 650 N N . ALA A 1 85 ? -7.169 1.297 24.300 1.00 42.72 85 ALA A N 1
ATOM 651 C CA . ALA A 1 85 ? -6.871 -0.110 24.048 1.00 42.72 85 ALA A CA 1
ATOM 652 C C . ALA A 1 85 ? -6.399 -0.807 25.336 1.00 42.72 85 ALA A C 1
ATOM 654 O O . ALA A 1 85 ? -5.222 -1.129 25.495 1.00 42.72 85 ALA A O 1
ATOM 655 N N . VAL A 1 86 ? -7.315 -1.035 26.279 1.00 38.22 86 VAL A N 1
ATOM 656 C CA . VAL A 1 86 ? -7.098 -2.074 27.292 1.00 38.22 86 VAL A CA 1
ATOM 657 C C . VAL A 1 86 ? -7.360 -3.421 26.627 1.00 38.22 86 VAL A C 1
ATOM 659 O O . VAL A 1 86 ? -8.495 -3.857 26.467 1.00 38.22 86 VAL A O 1
ATOM 662 N N . ALA A 1 87 ? -6.285 -4.071 26.185 1.00 39.75 87 ALA A N 1
ATOM 663 C CA . ALA A 1 87 ? -6.306 -5.502 25.945 1.00 39.75 87 ALA A CA 1
ATOM 664 C C . ALA A 1 87 ? -6.591 -6.172 27.296 1.00 39.75 87 ALA A C 1
ATOM 666 O O . ALA A 1 87 ? -5.737 -6.180 28.182 1.00 39.75 87 ALA A O 1
ATOM 667 N N . SER A 1 88 ? -7.805 -6.685 27.481 1.00 32.56 88 SER A N 1
ATOM 668 C CA . SER A 1 88 ? -8.116 -7.583 28.585 1.00 32.56 88 SER A CA 1
ATOM 669 C C . SER A 1 88 ? -7.258 -8.837 28.424 1.00 32.56 88 SER A C 1
ATOM 671 O O . SER A 1 88 ? -7.574 -9.720 27.626 1.00 32.56 88 SER A O 1
ATOM 673 N N . VAL A 1 89 ? -6.143 -8.892 29.149 1.00 32.62 89 VAL A N 1
ATOM 674 C CA . VAL A 1 89 ? -5.424 -10.137 29.414 1.00 32.62 89 VAL A CA 1
ATOM 675 C C . VAL A 1 89 ? -6.399 -11.051 30.168 1.00 32.62 89 VAL A C 1
ATOM 677 O O . VAL A 1 89 ? -6.912 -10.636 31.209 1.00 32.62 89 VAL A O 1
ATOM 680 N N . PRO A 1 90 ? -6.709 -12.265 29.682 1.00 46.25 90 PRO A N 1
ATOM 681 C CA . PRO A 1 90 ? -7.478 -13.218 30.461 1.00 46.25 90 PRO A CA 1
ATOM 682 C C .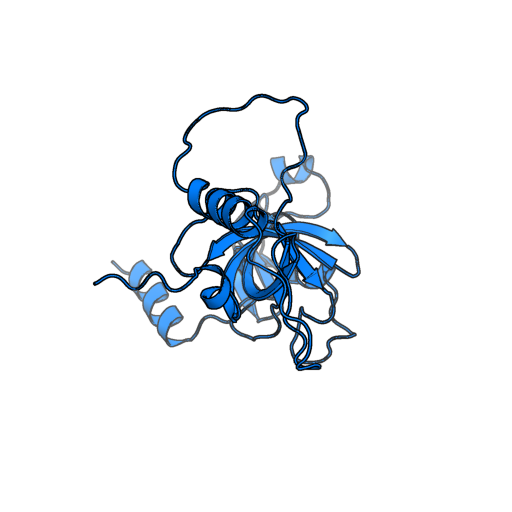 PRO A 1 90 ? -6.537 -13.860 31.481 1.00 46.25 90 PRO A C 1
ATOM 684 O O . PRO A 1 90 ? -5.753 -14.744 31.143 1.00 46.25 90 PRO A O 1
ATOM 687 N N . GLY A 1 91 ? -6.589 -13.376 32.719 1.00 37.06 91 GLY A N 1
ATOM 688 C CA . GLY A 1 91 ? -5.805 -13.924 33.822 1.00 37.06 91 GLY A CA 1
ATOM 689 C C . GLY A 1 91 ? -5.876 -13.075 35.085 1.00 37.06 91 GLY A C 1
ATOM 690 O O . GLY A 1 91 ? -4.894 -12.425 35.404 1.00 37.06 91 GLY A O 1
ATOM 691 N N . ASP A 1 92 ? -7.049 -13.015 35.724 1.00 31.23 92 ASP A N 1
ATOM 692 C CA . ASP A 1 92 ? -7.233 -13.207 37.181 1.00 31.23 92 ASP A CA 1
ATOM 693 C C . ASP A 1 92 ? -8.653 -12.782 37.619 1.00 31.23 92 ASP A C 1
ATOM 695 O O . ASP A 1 92 ? -9.039 -11.625 37.426 1.00 31.23 92 ASP A O 1
ATOM 699 N N . PRO A 1 93 ? -9.467 -13.669 38.222 1.00 46.06 93 PRO A N 1
ATOM 700 C CA . PRO A 1 93 ? -10.824 -13.347 38.650 1.00 46.06 93 PRO A CA 1
ATOM 701 C C . PRO A 1 93 ? -10.875 -12.833 40.097 1.00 46.06 93 PRO A C 1
ATOM 703 O O . PRO A 1 93 ? -11.541 -13.436 40.924 1.00 46.06 93 PRO A O 1
ATOM 706 N N . THR A 1 94 ? -10.226 -11.714 40.426 1.00 35.78 94 THR A N 1
ATOM 707 C CA . THR A 1 94 ? -10.495 -11.009 41.700 1.00 35.78 94 THR A CA 1
ATOM 708 C C . THR A 1 94 ? -10.000 -9.567 41.662 1.00 35.78 94 THR A C 1
ATOM 710 O O . THR A 1 94 ? -8.875 -9.289 42.055 1.00 35.78 94 THR A O 1
ATOM 713 N N . SER A 1 95 ? -10.846 -8.637 41.215 1.00 33.50 95 SER A N 1
ATOM 714 C CA . SER A 1 95 ? -10.952 -7.278 41.774 1.00 33.50 95 SER A CA 1
ATOM 715 C C . SER A 1 95 ? -12.022 -6.511 40.999 1.00 33.50 95 SER A C 1
ATOM 717 O O . SER A 1 95 ? -11.832 -6.120 39.848 1.00 33.50 95 SER A O 1
ATOM 719 N N . ALA A 1 96 ? -13.181 -6.335 41.626 1.00 45.19 96 ALA A N 1
ATOM 720 C CA . ALA A 1 96 ? -14.205 -5.419 41.159 1.00 45.19 96 ALA A CA 1
ATOM 721 C C . ALA A 1 96 ? -13.742 -3.982 41.444 1.00 45.19 96 ALA A C 1
ATOM 723 O O . ALA A 1 96 ? -13.565 -3.614 42.604 1.00 45.19 96 ALA A O 1
ATOM 724 N N . ALA A 1 97 ? -13.575 -3.164 40.403 1.00 39.06 97 ALA A N 1
ATOM 725 C CA . ALA A 1 97 ? -13.420 -1.718 40.539 1.00 39.06 97 ALA A CA 1
ATOM 726 C C . ALA A 1 97 ? -14.336 -0.990 39.535 1.00 39.06 97 ALA A C 1
ATOM 728 O O . ALA A 1 97 ? -14.551 -1.491 38.429 1.00 39.06 97 ALA A O 1
ATOM 729 N N . PRO A 1 98 ? -14.942 0.142 39.936 1.00 44.41 98 PRO A N 1
ATOM 730 C CA . PRO A 1 98 ? -16.147 0.670 39.315 1.00 44.41 98 PRO A CA 1
ATOM 731 C C . PRO A 1 98 ? -15.851 1.507 38.067 1.00 44.41 98 PRO A C 1
ATOM 733 O O . PRO A 1 98 ? -14.841 2.196 37.975 1.00 44.41 98 PRO A O 1
ATOM 736 N N . LEU A 1 99 ? -16.801 1.440 37.135 1.00 51.75 99 LEU A N 1
ATOM 737 C CA . LEU A 1 99 ? -16.945 2.198 35.891 1.00 51.75 99 LEU A CA 1
ATOM 738 C C . LEU A 1 99 ? -16.484 3.666 36.012 1.00 51.75 99 LEU A C 1
ATOM 740 O O . LEU A 1 99 ? -17.200 4.510 36.553 1.00 51.75 99 LEU A O 1
ATOM 744 N N . THR A 1 100 ? -15.303 3.980 35.478 1.00 49.34 100 THR A N 1
ATOM 745 C CA . THR A 1 100 ? -14.737 5.335 35.475 1.00 49.34 100 THR A CA 1
ATOM 746 C C . THR A 1 100 ? -15.182 6.100 34.226 1.00 49.34 100 THR A C 1
ATOM 748 O O . THR A 1 100 ? -15.019 5.632 33.100 1.00 49.34 100 THR A O 1
ATOM 751 N N . ASN A 1 101 ? -15.705 7.314 34.419 1.00 45.62 101 ASN A N 1
ATOM 752 C CA . ASN A 1 101 ? -16.156 8.248 33.372 1.00 45.62 101 ASN A CA 1
ATOM 753 C C . ASN A 1 101 ? -15.134 8.518 32.243 1.00 45.62 101 ASN A C 1
ATOM 755 O O . ASN A 1 101 ? -15.501 9.015 31.177 1.00 45.62 101 ASN A O 1
ATOM 759 N N . ASP A 1 102 ? -13.864 8.173 32.446 1.00 45.03 102 ASP A N 1
ATOM 760 C CA . ASP A 1 102 ? -12.780 8.380 31.485 1.00 45.03 102 ASP A CA 1
ATOM 761 C C . ASP A 1 102 ? -12.916 7.517 30.223 1.00 45.03 102 ASP A C 1
ATOM 763 O O . ASP A 1 102 ? -12.570 7.963 29.126 1.00 45.03 102 ASP A O 1
ATOM 767 N N . THR A 1 103 ? -13.503 6.320 30.329 1.00 51.00 103 THR A N 1
ATOM 768 C CA . THR A 1 103 ? -13.731 5.447 29.164 1.00 51.00 103 THR A CA 1
ATOM 769 C C . THR A 1 103 ? -14.800 6.024 28.229 1.00 51.00 103 THR A C 1
ATOM 771 O O . THR A 1 103 ? -14.708 5.890 27.008 1.00 51.00 103 THR A O 1
ATOM 774 N N . LEU A 1 104 ? -15.788 6.729 28.789 1.00 45.03 104 LEU A N 1
ATOM 775 C CA . LEU A 1 104 ? -16.902 7.314 28.042 1.00 45.03 104 LEU A CA 1
ATOM 776 C C . LEU A 1 104 ? -16.462 8.561 27.253 1.00 45.03 104 LEU A C 1
ATOM 778 O O . LEU A 1 104 ? -16.900 8.759 26.120 1.00 45.03 104 LEU A O 1
ATOM 782 N N . ARG A 1 105 ? -15.512 9.343 27.787 1.00 42.88 105 ARG A N 1
ATOM 783 C CA . ARG A 1 105 ? -14.898 10.476 27.068 1.00 42.88 105 ARG A CA 1
ATOM 784 C C . ARG A 1 105 ? -13.977 10.044 25.930 1.00 42.88 105 ARG A C 1
ATOM 786 O O . ARG A 1 105 ? -13.999 10.667 24.870 1.00 42.88 105 ARG A O 1
ATOM 793 N N . ALA A 1 106 ? -13.199 8.979 26.122 1.00 47.38 106 ALA A N 1
ATOM 794 C CA . ALA A 1 106 ? -12.339 8.447 25.066 1.00 47.38 106 ALA A CA 1
ATOM 795 C C . ALA A 1 106 ? -13.163 7.898 23.888 1.00 47.38 106 ALA A C 1
ATOM 797 O O . ALA A 1 106 ? -12.826 8.149 22.734 1.00 47.38 106 ALA A O 1
ATOM 798 N N . ALA A 1 107 ? -14.287 7.227 24.167 1.00 44.81 107 ALA A N 1
ATOM 799 C CA . ALA A 1 107 ? -15.206 6.746 23.136 1.00 44.81 107 ALA A CA 1
ATOM 800 C C . ALA A 1 107 ? -15.904 7.892 22.373 1.00 44.81 107 ALA A C 1
ATOM 802 O O . ALA A 1 107 ? -16.059 7.814 21.155 1.00 44.81 107 ALA A O 1
ATOM 803 N N . GLN A 1 108 ? -16.275 8.984 23.055 1.00 47.66 108 GLN A N 1
ATOM 804 C CA . GLN A 1 108 ? -16.896 10.151 22.413 1.00 47.66 108 GLN A CA 1
ATOM 805 C C . GLN A 1 108 ? -15.959 10.869 21.434 1.00 47.66 108 GLN A C 1
ATOM 807 O O . GLN A 1 108 ? -16.415 11.269 20.368 1.00 47.66 108 GLN A O 1
ATOM 812 N N . ALA A 1 109 ? -14.660 10.965 21.738 1.00 46.22 109 ALA A N 1
ATOM 813 C CA . ALA A 1 109 ? -13.684 11.589 20.840 1.00 46.22 109 ALA A CA 1
ATOM 814 C C . ALA A 1 109 ? -13.547 10.858 19.491 1.00 46.22 109 ALA A C 1
ATOM 816 O O . ALA A 1 109 ? -13.222 11.477 18.478 1.00 46.22 109 ALA A O 1
ATOM 817 N N . VAL A 1 110 ? -13.821 9.549 19.463 1.00 51.56 110 VAL A N 1
ATOM 818 C CA . VAL A 1 110 ? -13.788 8.750 18.231 1.00 51.56 110 VAL A CA 1
ATOM 819 C C . VAL A 1 110 ? -15.070 8.962 17.416 1.00 51.56 110 VAL A C 1
ATOM 821 O O . VAL A 1 110 ? -14.990 9.133 16.200 1.00 51.56 110 VAL A O 1
ATOM 824 N N . SER A 1 111 ? -16.233 9.063 18.072 1.00 36.59 111 SER A N 1
ATOM 825 C CA . SER A 1 111 ? -17.526 9.302 17.406 1.00 36.59 111 SER A CA 1
ATOM 826 C C . SER A 1 111 ? -17.714 10.725 16.864 1.00 36.59 111 SER A C 1
ATOM 828 O O . SER A 1 111 ? -18.432 10.902 15.886 1.00 36.59 111 SER A O 1
ATOM 830 N N . THR A 1 112 ? -17.078 11.749 17.442 1.00 41.44 112 THR A N 1
ATOM 831 C CA . THR A 1 112 ? -17.246 13.150 16.995 1.00 41.44 112 THR A CA 1
ATOM 832 C C . THR A 1 112 ? -16.372 13.547 15.805 1.00 41.44 112 THR A C 1
ATOM 834 O O . THR A 1 112 ? -16.460 14.679 15.341 1.00 41.44 112 THR A O 1
ATOM 837 N N . SER A 1 113 ? -15.530 12.648 15.288 1.00 43.91 113 SER A N 1
ATOM 838 C CA . SER A 1 113 ? -14.764 12.917 14.058 1.00 43.91 113 SER A CA 1
ATOM 839 C C . SER A 1 113 ? -15.635 12.890 12.788 1.00 43.91 113 SER A C 1
ATOM 841 O O . SER A 1 113 ? -15.224 13.372 11.735 1.00 43.91 113 SER A O 1
ATOM 843 N N . VAL A 1 114 ? -16.888 12.431 12.897 1.00 49.12 114 VAL A N 1
ATOM 844 C CA . VAL A 1 114 ? -17.909 12.582 11.855 1.00 49.12 114 VAL A CA 1
ATOM 845 C C . VAL A 1 114 ? -18.661 13.893 12.088 1.00 49.12 114 VAL A C 1
ATOM 847 O O . VAL A 1 114 ? -19.680 13.926 12.771 1.00 49.12 114 VAL A O 1
ATOM 850 N N . GLY A 1 115 ? -18.138 14.990 11.539 1.00 40.44 115 GLY A N 1
ATOM 851 C CA . GLY A 1 115 ? -18.845 16.274 11.502 1.00 40.44 115 GLY A CA 1
ATOM 852 C C . GLY A 1 115 ? -17.994 17.486 11.863 1.00 40.44 115 GLY A C 1
ATOM 853 O O . GLY A 1 115 ? -18.339 18.215 12.784 1.00 40.44 115 GLY A O 1
ATOM 854 N N . ALA A 1 116 ? -16.904 17.739 11.140 1.00 32.53 116 ALA A N 1
ATOM 855 C CA . ALA A 1 116 ? -16.278 19.059 11.161 1.00 32.53 116 ALA A CA 1
ATOM 856 C C . ALA A 1 116 ? -15.636 19.367 9.804 1.00 32.53 116 ALA A C 1
ATOM 858 O O . ALA A 1 116 ? -14.468 19.083 9.551 1.00 32.53 116 ALA A O 1
ATOM 859 N N . THR A 1 117 ? -16.431 19.945 8.910 1.00 49.66 117 THR A N 1
ATOM 860 C CA . THR A 1 117 ? -15.933 20.751 7.797 1.00 49.66 117 THR A CA 1
ATOM 861 C C . THR A 1 117 ? -15.500 22.107 8.355 1.00 49.66 117 THR A C 1
ATOM 863 O O . THR A 1 117 ? -16.379 22.846 8.785 1.00 49.66 117 THR A O 1
ATOM 866 N N . SER A 1 118 ? -14.200 22.424 8.363 1.00 48.00 118 SER A N 1
ATOM 867 C CA . SER A 1 118 ? -13.659 23.777 8.092 1.00 48.00 118 SER A CA 1
ATOM 868 C C . SER A 1 118 ? -12.198 23.941 8.535 1.00 48.00 118 SER A C 1
ATOM 870 O O . SER A 1 118 ? -11.870 23.712 9.696 1.00 48.00 118 SER A O 1
ATOM 872 N N . ASP A 1 119 ? -11.399 24.407 7.574 1.00 29.53 119 ASP A N 1
ATOM 873 C CA . ASP A 1 119 ? -10.315 25.397 7.607 1.00 29.53 119 ASP A CA 1
ATOM 874 C C . ASP A 1 119 ? -9.123 25.315 8.576 1.00 29.53 119 ASP A C 1
ATOM 876 O O . ASP A 1 119 ? -9.200 25.139 9.788 1.00 29.53 119 ASP A O 1
ATOM 880 N N . ALA A 1 120 ? -7.965 25.531 7.952 1.00 45.25 120 ALA A N 1
ATOM 881 C CA . ALA A 1 120 ? -6.637 25.583 8.526 1.00 45.25 120 ALA A CA 1
ATOM 882 C C . ALA A 1 120 ? -6.426 26.788 9.455 1.00 45.25 120 ALA A C 1
ATOM 884 O O . ALA A 1 120 ? -6.804 27.903 9.110 1.00 45.25 120 ALA A O 1
ATOM 885 N N . SER A 1 121 ? -5.696 26.582 10.558 1.00 33.69 121 SER A N 1
ATOM 886 C CA . SER A 1 121 ? -4.554 27.404 11.011 1.00 33.69 121 SER A CA 1
ATOM 887 C C . SER A 1 121 ? -4.004 26.876 12.340 1.00 33.69 121 SER A C 1
ATOM 889 O O . SER A 1 121 ? -4.731 26.569 13.276 1.00 33.69 121 SER A O 1
ATOM 891 N N . SER A 1 122 ? -2.684 26.770 12.403 1.00 47.16 122 SER A N 1
ATOM 892 C CA . SER A 1 122 ? -1.851 26.325 13.522 1.00 47.16 122 SER A CA 1
ATOM 893 C C . SER A 1 122 ? -2.049 27.081 14.845 1.00 47.16 122 SER A C 1
ATOM 895 O O . SER A 1 122 ? -2.036 28.308 14.839 1.00 47.16 122 SER A O 1
ATOM 897 N N . SER A 1 123 ? -2.043 26.374 15.984 1.00 34.53 123 SER A N 1
ATOM 898 C CA . SER A 1 123 ? -1.062 26.537 17.089 1.00 34.53 123 SER A CA 1
ATOM 899 C C . SER A 1 123 ? -1.536 25.914 18.420 1.00 34.53 123 SER A C 1
ATOM 901 O O . SER A 1 123 ? -2.658 26.105 18.867 1.00 34.53 123 SER A O 1
ATOM 903 N N . ALA A 1 124 ? -0.624 25.131 19.013 1.00 45.69 124 ALA A N 1
ATOM 904 C CA . ALA A 1 124 ? -0.517 24.654 20.399 1.00 45.69 124 ALA A CA 1
ATOM 905 C C . ALA A 1 124 ? -1.799 24.443 21.242 1.00 45.69 124 ALA A C 1
ATOM 907 O O . ALA A 1 124 ? -2.293 25.371 21.872 1.00 45.69 124 ALA A O 1
ATOM 908 N N . SER A 1 125 ? -2.253 23.193 21.403 1.00 30.31 125 SER A N 1
ATOM 909 C CA . SER A 1 125 ? -3.114 22.794 22.535 1.00 30.31 125 SER A CA 1
ATOM 910 C C . SER A 1 125 ? -3.257 21.269 22.614 1.00 30.31 125 SER A C 1
ATOM 912 O O . SER A 1 125 ? -3.482 20.626 21.598 1.00 30.31 125 SER A O 1
ATOM 914 N N . ALA A 1 126 ? -3.033 20.714 23.816 1.00 37.78 126 ALA A N 1
ATOM 915 C CA . ALA A 1 126 ? -3.230 19.322 24.255 1.00 37.78 126 ALA A CA 1
ATOM 916 C C . ALA A 1 126 ? -3.227 18.260 23.138 1.00 37.78 126 ALA A C 1
ATOM 918 O O . ALA A 1 126 ? -4.245 18.059 22.485 1.00 37.78 126 ALA A O 1
ATOM 919 N N . SER A 1 127 ? -2.103 17.552 22.946 1.00 38.00 127 SER A N 1
ATOM 920 C CA . SER A 1 127 ? -1.988 16.483 21.946 1.00 38.00 127 SER A CA 1
ATOM 921 C C . SER A 1 127 ? -3.062 15.422 22.185 1.00 38.00 127 SER A C 1
ATOM 923 O O . SER A 1 127 ? -2.875 14.508 22.994 1.00 38.00 127 SER A O 1
ATOM 925 N N . ALA A 1 128 ? -4.195 15.563 21.497 1.00 46.44 128 ALA A N 1
ATOM 926 C CA . ALA A 1 128 ? -5.223 14.548 21.460 1.00 46.44 128 ALA A CA 1
ATOM 927 C C . ALA A 1 128 ? -4.518 13.241 21.091 1.00 46.44 128 ALA A C 1
ATOM 929 O O . ALA A 1 128 ? -3.691 13.239 20.167 1.00 46.44 128 ALA A O 1
ATOM 930 N N . PRO A 1 129 ? -4.745 12.158 21.843 1.00 51.38 129 PRO A N 1
ATOM 931 C CA . PRO A 1 129 ? -4.017 10.933 21.613 1.00 51.38 129 PRO A CA 1
ATOM 932 C C . PRO A 1 129 ? -4.333 10.442 20.208 1.00 51.38 129 PRO A C 1
ATOM 934 O O . PRO A 1 129 ? -5.437 9.987 19.923 1.00 51.38 129 PRO A O 1
ATOM 937 N N . THR A 1 130 ? -3.365 10.587 19.309 1.00 61.78 130 THR A N 1
ATOM 938 C CA . THR A 1 130 ? -3.481 10.095 17.945 1.00 61.78 130 THR A CA 1
ATOM 939 C C . THR A 1 130 ? -3.571 8.581 18.042 1.00 61.78 130 THR A C 1
AT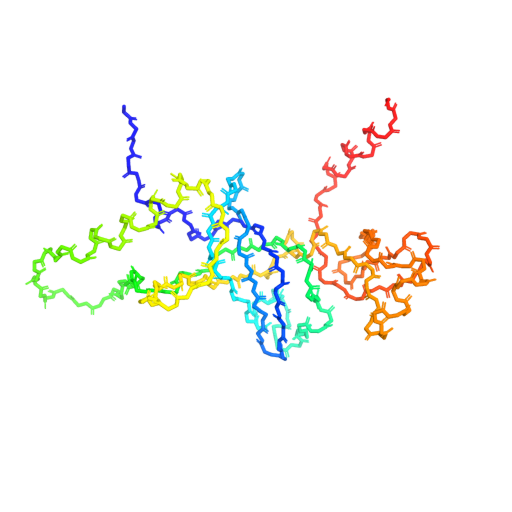OM 941 O O . THR A 1 130 ? -2.580 7.929 18.370 1.00 61.78 130 THR A O 1
ATOM 944 N N . ALA A 1 131 ? -4.766 8.028 17.839 1.00 69.44 131 ALA A N 1
ATOM 945 C CA . ALA A 1 131 ? -4.968 6.589 17.848 1.00 69.44 131 ALA A CA 1
ATOM 946 C C . ALA A 1 131 ? -4.060 5.971 16.775 1.00 69.44 131 ALA A C 1
ATOM 948 O O . ALA A 1 131 ? -4.177 6.288 15.587 1.00 69.44 131 ALA A O 1
ATOM 949 N N . LEU A 1 132 ? -3.110 5.141 17.208 1.00 83.44 132 LEU A N 1
ATOM 950 C CA . LEU A 1 132 ? -2.215 4.410 16.323 1.00 83.44 132 LEU A CA 1
ATOM 951 C C . LEU A 1 132 ? -2.834 3.047 16.043 1.00 83.44 132 LEU A C 1
ATOM 953 O O . LEU A 1 132 ? -3.238 2.343 16.953 1.00 83.44 132 LEU A O 1
ATOM 957 N N . CYS A 1 133 ? -2.889 2.633 14.791 1.00 86.88 133 CYS A N 1
ATOM 958 C CA . CYS A 1 133 ? -3.330 1.299 14.412 1.00 86.88 133 CYS A CA 1
ATOM 959 C C . CYS A 1 133 ? -2.108 0.499 13.976 1.00 86.88 133 CYS A C 1
ATOM 961 O O . CYS A 1 133 ? -1.350 0.937 13.111 1.00 86.88 133 CYS A O 1
ATOM 963 N N . LEU A 1 134 ? -1.904 -0.676 14.561 1.00 91.62 134 LEU A N 1
ATOM 964 C CA . LEU A 1 134 ? -0.988 -1.659 14.009 1.00 91.62 134 LEU A CA 1
ATOM 965 C C . LEU A 1 134 ? -1.666 -2.311 12.810 1.00 91.62 134 LEU A C 1
ATOM 967 O O . LEU A 1 134 ? -2.780 -2.821 12.925 1.00 91.62 134 LEU A O 1
ATOM 971 N N . LEU A 1 135 ? -0.984 -2.306 11.678 1.00 93.44 135 LEU A N 1
ATOM 972 C CA . LEU A 1 135 ? -1.503 -2.779 10.409 1.00 93.44 135 LEU A CA 1
ATOM 973 C C . LEU A 1 135 ? -0.630 -3.912 9.876 1.00 93.44 135 LEU A C 1
ATOM 975 O O . LEU A 1 135 ? 0.586 -3.924 10.072 1.00 93.44 135 LEU A O 1
ATOM 979 N N . THR A 1 136 ? -1.250 -4.829 9.146 1.00 94.88 136 THR A N 1
ATOM 980 C CA . THR A 1 136 ? -0.562 -5.870 8.389 1.00 94.88 136 THR A CA 1
ATOM 981 C C . THR A 1 136 ? -0.911 -5.799 6.921 1.00 94.88 136 THR A C 1
ATOM 983 O O . THR A 1 136 ? -2.008 -5.416 6.517 1.00 94.88 136 THR A O 1
ATOM 986 N N . THR A 1 137 ? 0.055 -6.210 6.118 1.00 95.50 137 THR A N 1
ATOM 987 C CA . THR A 1 137 ? -0.100 -6.439 4.685 1.00 95.50 137 THR A CA 1
ATOM 988 C C . THR A 1 137 ? 0.327 -7.859 4.330 1.00 95.50 137 THR A C 1
ATOM 990 O O . THR A 1 137 ? 0.549 -8.152 3.165 1.00 95.50 137 THR A O 1
ATOM 993 N N . ALA A 1 138 ? 0.431 -8.762 5.306 1.00 93.88 138 ALA A N 1
ATOM 994 C CA . ALA A 1 138 ? 0.877 -10.141 5.138 1.00 93.88 138 ALA A CA 1
ATOM 995 C C . ALA A 1 138 ? -0.161 -11.059 4.453 1.00 93.88 138 ALA A C 1
ATOM 997 O O . ALA A 1 138 ? -0.242 -12.240 4.759 1.00 93.88 138 ALA A O 1
ATOM 998 N N . GLU A 1 139 ? -0.941 -10.538 3.511 1.00 91.25 139 GLU A N 1
ATOM 999 C CA . GLU A 1 139 ? -1.872 -11.291 2.669 1.00 91.25 139 GLU A CA 1
ATOM 1000 C C . GLU A 1 139 ? -1.602 -10.922 1.192 1.00 91.25 139 GLU A C 1
ATOM 1002 O O . GLU A 1 139 ? -1.041 -9.847 0.917 1.00 91.25 139 GLU A O 1
ATOM 1007 N N . PRO A 1 140 ? -1.900 -11.813 0.227 1.00 89.75 140 PRO A N 1
ATOM 1008 C CA . PRO A 1 140 ? -1.617 -11.569 -1.189 1.00 89.75 140 PRO A CA 1
ATOM 1009 C C . PRO A 1 140 ? -2.522 -10.497 -1.809 1.00 89.75 140 PRO A C 1
ATOM 1011 O O . PRO A 1 140 ? -2.104 -9.815 -2.736 1.00 89.75 140 PRO A O 1
ATOM 1014 N N . ASP A 1 141 ? -3.739 -10.335 -1.305 1.00 91.25 141 ASP A N 1
ATOM 1015 C CA . ASP A 1 141 ? -4.734 -9.331 -1.704 1.00 91.25 141 ASP A CA 1
ATOM 1016 C C . ASP A 1 141 ? -4.538 -7.971 -1.007 1.00 91.25 141 ASP A C 1
ATOM 1018 O O . ASP A 1 141 ? -5.232 -7.003 -1.317 1.00 91.25 141 ASP A O 1
ATOM 1022 N N . LEU A 1 142 ? -3.573 -7.881 -0.087 1.00 93.75 142 LEU A N 1
ATOM 1023 C CA . LEU A 1 142 ? -3.166 -6.651 0.590 1.00 93.75 142 LEU A CA 1
ATOM 1024 C C . LEU A 1 142 ? -1.843 -6.143 0.011 1.00 93.75 142 LEU A C 1
ATOM 1026 O O . LEU A 1 142 ? -0.991 -6.921 -0.413 1.00 93.75 142 LEU A O 1
ATOM 1030 N N . GLY A 1 143 ? -1.621 -4.833 0.019 1.00 94.31 143 GLY A N 1
ATOM 1031 C CA . GLY A 1 143 ? -0.442 -4.215 -0.590 1.00 94.31 143 GLY A CA 1
ATOM 1032 C C . GLY A 1 143 ? -0.764 -2.909 -1.306 1.00 94.31 143 GLY A C 1
ATOM 1033 O O . GLY A 1 143 ? -1.820 -2.322 -1.104 1.00 94.31 143 GLY A O 1
ATOM 1034 N N . VAL A 1 144 ? 0.167 -2.445 -2.130 1.00 94.88 144 VAL A N 1
ATOM 1035 C CA . VAL A 1 144 ? 0.035 -1.239 -2.948 1.00 94.88 144 VAL A CA 1
ATOM 1036 C C . VAL A 1 144 ? -1.091 -1.441 -3.958 1.00 94.88 144 VAL A C 1
ATOM 1038 O O . VAL A 1 144 ? -1.039 -2.366 -4.769 1.00 94.88 144 VAL A O 1
ATOM 1041 N N . VAL A 1 145 ? -2.090 -0.565 -3.889 1.00 92.19 145 VAL A N 1
ATOM 1042 C CA . VAL A 1 145 ? -3.217 -0.492 -4.829 1.00 92.19 145 VAL A CA 1
ATOM 1043 C C . VAL A 1 145 ? -2.971 0.612 -5.851 1.00 92.19 145 VAL A C 1
ATOM 1045 O O . VAL A 1 145 ? -3.190 0.408 -7.039 1.00 92.19 145 VAL A O 1
ATOM 1048 N N . LEU A 1 146 ? -2.449 1.757 -5.401 1.00 90.38 146 LEU A N 1
ATOM 1049 C CA . LEU A 1 146 ? -2.057 2.867 -6.264 1.00 90.38 146 LEU A CA 1
ATOM 1050 C C . LEU A 1 146 ? -0.629 3.288 -5.925 1.00 90.38 146 LEU A C 1
ATOM 1052 O O . LEU A 1 146 ? -0.342 3.746 -4.818 1.00 90.38 146 LEU A O 1
ATOM 1056 N N . GLY A 1 147 ? 0.265 3.124 -6.894 1.00 87.75 147 GLY A N 1
ATOM 1057 C CA . GLY A 1 147 ? 1.641 3.598 -6.829 1.00 87.75 147 GLY A CA 1
ATOM 1058 C C . GLY A 1 147 ? 1.849 4.742 -7.809 1.00 87.75 147 GLY A C 1
ATOM 1059 O O . GLY A 1 147 ? 1.299 4.727 -8.909 1.00 87.75 147 GLY A O 1
ATOM 1060 N N . LEU A 1 148 ? 2.672 5.714 -7.425 1.00 85.38 148 LEU A N 1
ATOM 1061 C CA . LEU A 1 148 ? 3.054 6.825 -8.294 1.00 85.38 148 LEU A CA 1
ATOM 1062 C C . LEU A 1 148 ? 4.499 6.652 -8.768 1.00 85.38 148 LEU A C 1
ATOM 1064 O O . LEU A 1 148 ? 5.387 6.301 -7.982 1.00 85.38 148 LEU A O 1
ATOM 1068 N N . GLY A 1 149 ? 4.740 6.922 -10.051 1.00 78.00 149 GLY A N 1
ATOM 1069 C CA . GLY A 1 149 ? 6.049 6.845 -10.700 1.00 78.00 149 GLY A CA 1
ATOM 1070 C C . GLY A 1 149 ? 6.984 7.990 -10.326 1.00 78.00 149 GLY A C 1
ATOM 1071 O O . GLY A 1 149 ? 7.479 8.692 -11.194 1.00 78.00 149 GLY A O 1
ATOM 1072 N N . ARG A 1 150 ? 7.231 8.229 -9.038 1.00 73.06 150 ARG A N 1
ATOM 1073 C CA . ARG A 1 150 ? 8.216 9.236 -8.612 1.00 73.06 150 ARG A CA 1
ATOM 1074 C C . ARG A 1 150 ? 9.599 8.606 -8.552 1.00 73.06 150 ARG A C 1
ATOM 1076 O O . ARG A 1 150 ? 9.798 7.595 -7.870 1.00 73.06 150 ARG A O 1
ATOM 1083 N N . THR A 1 151 ? 10.558 9.187 -9.265 1.00 61.72 151 THR A N 1
ATOM 1084 C CA . THR A 1 151 ? 11.953 8.749 -9.160 1.00 61.72 151 THR A CA 1
ATOM 1085 C C . THR A 1 151 ? 12.591 9.361 -7.907 1.00 61.72 151 THR A C 1
ATOM 1087 O O . THR A 1 151 ? 12.243 10.472 -7.519 1.00 61.72 151 THR A O 1
ATOM 1090 N N . PRO A 1 152 ? 13.508 8.661 -7.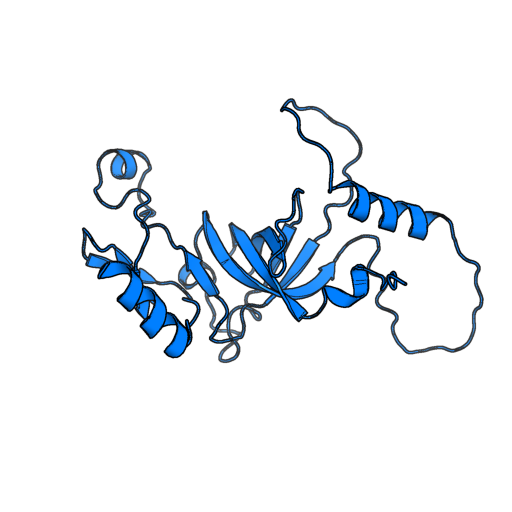216 1.00 55.59 152 PRO A N 1
ATOM 1091 C CA . PRO A 1 152 ? 14.146 9.190 -6.006 1.00 55.59 152 PRO A CA 1
ATOM 1092 C C . PRO A 1 152 ? 15.113 10.357 -6.284 1.00 55.59 152 PRO A C 1
ATOM 1094 O O . PRO A 1 152 ? 15.621 10.969 -5.345 1.00 55.59 152 PRO A O 1
ATOM 1097 N N . THR A 1 153 ? 15.396 10.664 -7.551 1.00 53.28 153 THR A N 1
ATOM 1098 C CA . THR A 1 153 ? 16.383 11.659 -7.968 1.00 53.28 153 THR A CA 1
ATOM 1099 C C . THR A 1 153 ? 15.697 12.941 -8.431 1.00 53.28 153 THR A C 1
ATOM 1101 O O . THR A 1 153 ? 15.407 13.113 -9.608 1.00 53.28 153 THR A O 1
ATOM 1104 N N . SER A 1 154 ? 15.539 13.872 -7.487 1.00 51.28 154 SER A N 1
ATOM 1105 C CA . SER A 1 154 ? 15.257 15.306 -7.668 1.00 51.28 154 SER A CA 1
ATOM 1106 C C . SER A 1 154 ? 13.870 15.715 -8.196 1.00 51.28 154 SER A C 1
ATOM 1108 O O . SER A 1 154 ? 13.491 15.446 -9.330 1.00 51.28 154 SER A O 1
ATOM 1110 N N . ALA A 1 155 ? 13.182 16.534 -7.395 1.00 54.97 155 ALA A N 1
ATOM 1111 C CA . ALA A 1 155 ? 11.926 17.207 -7.743 1.00 54.97 155 ALA A CA 1
ATOM 1112 C C . ALA A 1 155 ? 12.009 18.075 -9.020 1.00 54.97 155 ALA A C 1
ATOM 1114 O O . ALA A 1 155 ? 10.993 18.385 -9.634 1.00 54.97 155 ALA A O 1
ATOM 1115 N N . LEU A 1 156 ? 13.220 18.467 -9.432 1.00 56.97 156 LEU A N 1
ATOM 1116 C CA . LEU A 1 156 ? 13.462 19.231 -10.657 1.00 56.97 156 LEU A CA 1
ATOM 1117 C C . LEU A 1 156 ? 13.380 18.336 -11.906 1.00 56.97 156 LEU A C 1
ATOM 1119 O O . LEU A 1 156 ? 12.817 18.750 -12.915 1.00 56.97 156 LEU A O 1
ATOM 1123 N N . VAL A 1 157 ? 13.857 17.088 -11.820 1.00 56.03 157 VAL A N 1
ATOM 1124 C CA . VAL A 1 157 ? 13.648 16.078 -12.870 1.00 56.03 157 VAL A CA 1
ATOM 1125 C C . VAL A 1 157 ? 12.201 15.594 -12.873 1.00 56.03 157 VAL A C 1
ATOM 1127 O O . VAL A 1 157 ? 11.699 15.297 -13.943 1.00 56.03 157 VAL A O 1
ATOM 1130 N N . ASP A 1 158 ? 11.484 15.599 -11.743 1.00 55.41 158 ASP A N 1
ATOM 1131 C CA . ASP A 1 158 ? 10.031 15.369 -11.756 1.00 55.41 158 ASP A CA 1
ATOM 1132 C C . ASP A 1 158 ? 9.286 16.487 -12.526 1.00 55.41 158 ASP A C 1
ATOM 1134 O O . ASP A 1 158 ? 8.388 16.213 -13.308 1.00 55.41 158 ASP A O 1
ATOM 1138 N N . LEU A 1 159 ? 9.679 17.759 -12.420 1.00 56.78 159 LEU A N 1
ATOM 1139 C CA . LEU A 1 159 ? 9.043 18.818 -13.228 1.00 56.78 159 LEU A CA 1
ATOM 1140 C C . LEU A 1 159 ? 9.295 18.685 -14.742 1.00 56.78 159 LEU A C 1
ATOM 1142 O O . LEU A 1 159 ? 8.510 19.199 -15.536 1.00 56.78 159 LEU A O 1
ATOM 1146 N N . LEU A 1 160 ? 10.376 18.013 -15.143 1.00 55.88 160 LEU A N 1
ATOM 1147 C CA . LEU A 1 160 ? 10.803 17.875 -16.543 1.00 55.88 160 LEU A CA 1
ATOM 1148 C C . LEU A 1 160 ? 10.639 16.449 -17.102 1.00 55.88 160 LEU A C 1
ATOM 1150 O O . LEU A 1 160 ? 10.823 16.226 -18.298 1.00 55.88 160 LEU A O 1
ATOM 1154 N N . GLY A 1 161 ? 10.329 15.472 -16.253 1.00 55.88 161 GLY A N 1
ATOM 1155 C CA . GLY A 1 161 ? 10.377 14.046 -16.549 1.00 55.88 161 GLY A CA 1
ATOM 1156 C C . GLY A 1 161 ? 8.989 13.438 -16.706 1.00 55.88 161 GLY A C 1
ATOM 1157 O O . GLY A 1 161 ? 8.110 13.610 -15.867 1.00 55.88 161 GLY A O 1
ATOM 1158 N N . SER A 1 162 ? 8.811 12.640 -17.760 1.00 57.03 162 SER A N 1
ATOM 1159 C CA . SER A 1 162 ? 7.532 12.015 -18.142 1.00 57.03 162 SER A CA 1
ATOM 1160 C C . SER A 1 162 ? 6.929 11.063 -17.086 1.00 57.03 162 SER A C 1
ATOM 1162 O O . SER A 1 162 ? 5.765 10.685 -17.189 1.00 57.03 162 SER A O 1
ATOM 1164 N N . THR A 1 163 ? 7.683 10.682 -16.050 1.00 60.88 163 THR A N 1
ATOM 1165 C CA . THR A 1 163 ? 7.220 9.800 -14.966 1.00 60.88 163 THR A CA 1
ATOM 1166 C C . THR A 1 163 ? 6.507 10.517 -13.825 1.00 60.88 163 THR A C 1
ATOM 1168 O O . THR A 1 163 ? 5.802 9.852 -13.065 1.00 60.88 163 THR A O 1
ATOM 1171 N N . ALA A 1 164 ? 6.660 11.836 -13.693 1.00 61.84 164 ALA A N 1
ATOM 1172 C CA . ALA A 1 164 ? 6.350 12.587 -12.481 1.00 61.84 164 ALA A CA 1
ATOM 1173 C C . ALA A 1 164 ? 4.909 12.432 -11.991 1.00 61.84 164 ALA A C 1
ATOM 1175 O O . ALA A 1 164 ? 3.979 13.091 -12.443 1.00 61.84 164 ALA A O 1
ATOM 1176 N N . GLY A 1 165 ? 4.731 11.526 -11.031 1.00 70.81 165 GLY A N 1
ATOM 1177 C CA . GLY A 1 165 ? 3.423 11.261 -10.444 1.00 70.81 165 GLY A CA 1
ATOM 1178 C C . GLY A 1 165 ? 2.449 10.508 -11.353 1.00 70.81 165 GLY A C 1
ATOM 1179 O O . GLY A 1 165 ? 1.276 10.436 -11.010 1.00 70.81 165 GLY A O 1
ATOM 1180 N N . SER A 1 166 ? 2.902 9.924 -12.468 1.00 81.38 166 SER A N 1
ATOM 1181 C CA . SER A 1 166 ? 2.044 9.062 -13.291 1.00 81.38 166 SER A CA 1
ATOM 1182 C C . SER A 1 166 ? 1.594 7.822 -12.496 1.00 81.38 166 SER A C 1
ATOM 1184 O O . SER A 1 166 ? 2.412 7.250 -11.758 1.00 81.38 166 SER A O 1
ATOM 1186 N N . PRO A 1 167 ? 0.320 7.397 -12.608 1.00 86.00 167 PRO A N 1
ATOM 1187 C CA . PRO A 1 167 ? -0.144 6.175 -11.969 1.00 86.00 167 PRO A CA 1
ATOM 1188 C C . PRO A 1 167 ? 0.575 4.976 -12.591 1.00 86.00 167 PRO A C 1
ATOM 1190 O O . PRO A 1 167 ? 0.644 4.827 -13.812 1.00 86.00 167 PRO A O 1
ATOM 1193 N N . LEU A 1 168 ? 1.158 4.140 -11.739 1.00 89.00 168 LEU A N 1
ATOM 1194 C CA . LEU A 1 168 ? 1.845 2.931 -12.167 1.00 89.00 168 LEU A CA 1
ATOM 1195 C C . LEU A 1 168 ? 0.836 1.804 -12.395 1.00 89.00 168 LEU A C 1
ATOM 1197 O O . LEU A 1 168 ? -0.133 1.663 -11.649 1.00 89.00 168 LEU A O 1
ATOM 1201 N N . VAL A 1 169 ? 1.113 0.958 -13.381 1.00 89.50 169 VAL A N 1
ATOM 1202 C CA . VAL A 1 169 ? 0.304 -0.220 -13.695 1.00 89.50 169 VAL A CA 1
ATOM 1203 C C . VAL A 1 169 ? 0.894 -1.440 -12.980 1.00 89.50 169 VAL A C 1
ATOM 1205 O O . VAL A 1 169 ? 2.108 -1.670 -13.068 1.00 89.50 169 VAL A O 1
ATOM 1208 N N . PRO A 1 170 ? 0.084 -2.231 -12.257 1.00 90.31 170 PRO A N 1
ATOM 1209 C CA . PRO A 1 170 ? 0.552 -3.466 -11.643 1.00 90.31 170 PRO A CA 1
ATOM 1210 C C . PRO A 1 170 ? 0.897 -4.498 -12.725 1.00 90.31 170 PRO A C 1
ATOM 1212 O O . PRO A 1 170 ? 0.048 -4.864 -13.530 1.00 90.31 170 PRO A O 1
ATOM 1215 N N . VAL A 1 171 ? 2.141 -4.984 -12.738 1.00 89.75 171 VAL A N 1
ATOM 1216 C CA . VAL A 1 171 ? 2.592 -6.020 -13.694 1.00 89.75 171 VAL A CA 1
ATOM 1217 C C . VAL A 1 171 ? 2.892 -7.348 -13.015 1.00 89.75 171 VAL A C 1
ATOM 1219 O O . VAL A 1 171 ? 2.708 -8.408 -13.605 1.00 89.75 171 VAL A O 1
ATOM 1222 N N . ALA A 1 172 ? 3.330 -7.301 -11.760 1.00 89.12 172 ALA A N 1
ATOM 1223 C CA . ALA A 1 172 ? 3.595 -8.467 -10.936 1.00 89.12 172 ALA A CA 1
ATOM 1224 C C . ALA A 1 172 ? 3.322 -8.131 -9.467 1.00 89.12 172 ALA A C 1
ATOM 1226 O O . ALA A 1 172 ? 3.106 -6.981 -9.098 1.00 89.12 172 ALA A O 1
ATOM 1227 N N . TRP A 1 173 ? 3.385 -9.132 -8.591 1.00 86.56 173 TRP A N 1
ATOM 1228 C CA . TRP A 1 173 ? 3.183 -8.924 -7.150 1.00 86.56 173 TRP A CA 1
ATOM 1229 C C . TRP A 1 173 ? 4.317 -8.120 -6.498 1.00 86.56 173 TRP A C 1
ATOM 1231 O O . TRP A 1 173 ? 4.170 -7.613 -5.386 1.00 86.56 173 TRP A O 1
ATOM 1241 N N . THR A 1 174 ? 5.467 -8.039 -7.165 1.00 90.69 174 THR A N 1
ATOM 1242 C CA . THR A 1 174 ? 6.677 -7.362 -6.684 1.00 90.69 174 THR A CA 1
ATOM 1243 C C . THR A 1 174 ? 7.038 -6.125 -7.495 1.00 90.69 174 THR A C 1
ATOM 1245 O O . THR A 1 174 ? 7.997 -5.442 -7.141 1.00 90.69 174 THR A O 1
ATOM 1248 N N . GLU A 1 175 ? 6.308 -5.827 -8.573 1.00 91.25 175 GLU A N 1
ATOM 1249 C CA . GLU A 1 175 ? 6.683 -4.781 -9.520 1.00 91.25 175 GLU A CA 1
ATOM 1250 C C . GLU A 1 175 ? 5.463 -4.066 -10.104 1.00 91.25 175 GLU A C 1
ATOM 1252 O O . GLU A 1 175 ? 4.457 -4.678 -10.470 1.00 91.25 175 GLU A O 1
ATOM 1257 N N . MET A 1 176 ? 5.597 -2.751 -10.248 1.00 91.00 176 MET A N 1
ATOM 1258 C CA . MET A 1 176 ? 4.708 -1.915 -11.049 1.00 91.00 176 MET A CA 1
ATOM 1259 C C . MET A 1 176 ? 5.508 -1.263 -12.174 1.00 91.00 176 MET A C 1
ATOM 1261 O O . MET A 1 176 ? 6.704 -1.020 -12.020 1.00 91.00 176 MET A O 1
ATOM 1265 N N . ILE A 1 177 ? 4.866 -0.954 -13.295 1.00 90.38 177 ILE A N 1
ATOM 1266 C CA . ILE A 1 177 ? 5.509 -0.313 -14.443 1.00 90.38 177 ILE A CA 1
ATOM 1267 C C . ILE A 1 177 ? 4.869 1.046 -14.721 1.00 90.38 177 ILE A C 1
ATOM 1269 O O . ILE A 1 177 ? 3.656 1.205 -14.596 1.00 90.38 177 ILE A O 1
ATOM 1273 N N . CYS A 1 178 ? 5.669 2.041 -15.099 1.00 86.56 178 CYS A N 1
ATOM 1274 C CA . CYS A 1 178 ? 5.112 3.260 -15.682 1.00 86.56 178 CYS A CA 1
ATOM 1275 C C . CYS A 1 178 ? 4.696 2.959 -17.132 1.00 86.56 178 CYS A C 1
ATOM 1277 O O . CYS A 1 178 ? 5.536 2.473 -17.892 1.00 86.56 178 CYS A O 1
ATOM 1279 N N . PRO A 1 179 ? 3.452 3.250 -17.549 1.00 86.31 179 PRO A N 1
ATOM 1280 C CA . PRO A 1 179 ? 2.994 2.936 -18.904 1.00 86.31 179 PRO A CA 1
ATOM 1281 C C . PRO A 1 179 ? 3.721 3.748 -19.989 1.00 86.31 179 PRO A C 1
ATOM 1283 O O . PRO A 1 179 ? 3.885 3.263 -21.101 1.00 86.31 179 PRO A O 1
ATOM 1286 N N . HIS A 1 180 ? 4.206 4.952 -19.665 1.00 81.38 180 HIS A N 1
ATOM 1287 C CA . HIS A 1 180 ? 4.847 5.848 -20.635 1.00 81.38 180 HIS A CA 1
ATOM 1288 C C . HIS A 1 180 ? 6.338 5.558 -20.822 1.00 81.38 180 HIS A C 1
ATOM 1290 O O . HIS A 1 180 ? 6.839 5.557 -21.941 1.00 81.38 180 HIS A O 1
ATOM 1296 N N . THR A 1 181 ? 7.064 5.308 -19.730 1.00 82.56 181 THR A N 1
ATOM 1297 C CA . THR A 1 181 ? 8.523 5.106 -19.781 1.00 82.56 181 THR A CA 1
ATOM 1298 C C . THR A 1 181 ? 8.936 3.646 -19.704 1.00 82.56 181 THR A C 1
ATOM 1300 O O . THR A 1 181 ? 10.124 3.341 -19.801 1.00 82.56 181 THR A O 1
ATOM 1303 N N . LEU A 1 182 ? 7.980 2.746 -19.453 1.00 85.38 182 LEU A N 1
ATOM 1304 C CA . LEU A 1 182 ? 8.202 1.317 -19.227 1.00 85.38 182 LEU A CA 1
ATOM 1305 C C . LEU A 1 182 ? 9.200 1.022 -18.092 1.00 85.38 182 LEU A C 1
ATOM 1307 O O . LEU A 1 182 ? 9.714 -0.089 -17.957 1.00 85.38 182 LEU A O 1
ATOM 1311 N N . THR A 1 183 ? 9.473 2.012 -17.238 1.00 85.50 183 THR A N 1
ATOM 1312 C CA . THR A 1 183 ? 10.362 1.854 -16.090 1.00 85.50 183 THR A CA 1
ATOM 1313 C C . THR A 1 183 ? 9.662 1.027 -15.022 1.00 85.50 183 THR A C 1
ATOM 1315 O O . THR A 1 183 ? 8.518 1.312 -14.658 1.00 85.50 183 THR A O 1
ATOM 1318 N N . ARG A 1 184 ? 10.354 0.005 -14.513 1.00 89.38 184 ARG A N 1
ATOM 1319 C CA . ARG A 1 184 ? 9.853 -0.876 -13.456 1.00 89.38 184 ARG A CA 1
ATOM 1320 C C . ARG A 1 184 ? 10.219 -0.331 -12.083 1.00 89.38 184 ARG A C 1
ATOM 1322 O O . ARG A 1 184 ? 11.352 0.079 -11.842 1.00 89.38 184 ARG A O 1
ATOM 1329 N N . PHE A 1 185 ? 9.255 -0.367 -11.177 1.00 89.75 185 PHE A N 1
ATOM 1330 C CA . PHE A 1 185 ? 9.384 0.062 -9.796 1.00 89.75 185 PHE A CA 1
ATOM 1331 C C . PHE A 1 185 ? 9.073 -1.122 -8.876 1.00 89.75 185 PHE A C 1
ATOM 1333 O O . PHE A 1 185 ? 7.987 -1.698 -8.990 1.00 89.75 185 PHE A O 1
ATOM 1340 N N . PRO A 1 186 ? 9.973 -1.481 -7.946 1.00 92.19 186 PRO A N 1
ATOM 1341 C CA . PRO A 1 186 ? 9.719 -2.554 -6.993 1.00 92.19 186 PRO A CA 1
ATOM 1342 C C . PRO A 1 186 ? 8.669 -2.107 -5.972 1.00 92.19 186 PRO A C 1
ATOM 1344 O O . PRO A 1 186 ? 8.814 -1.047 -5.354 1.00 92.19 186 PRO A O 1
ATOM 1347 N N . ARG A 1 187 ? 7.595 -2.892 -5.833 1.00 93.38 187 ARG A N 1
ATOM 1348 C CA . ARG A 1 187 ? 6.407 -2.607 -5.012 1.00 93.38 187 ARG A CA 1
ATOM 1349 C C . ARG A 1 187 ? 5.773 -3.899 -4.524 1.00 93.38 187 ARG A C 1
ATOM 1351 O O . ARG A 1 187 ? 5.687 -4.850 -5.285 1.00 93.38 187 ARG A O 1
ATOM 1358 N N . LYS A 1 188 ? 5.245 -3.946 -3.298 1.00 92.88 188 LYS A N 1
ATOM 1359 C CA . LYS A 1 188 ? 4.392 -5.070 -2.875 1.00 92.88 188 LYS A CA 1
ATOM 1360 C C . LYS A 1 188 ? 2.968 -4.818 -3.362 1.00 92.88 188 LYS A C 1
ATOM 1362 O O . LYS A 1 188 ? 2.180 -4.230 -2.633 1.00 92.88 188 LYS A O 1
ATOM 1367 N N . VAL A 1 189 ? 2.656 -5.225 -4.583 1.00 93.00 189 VAL A N 1
ATOM 1368 C CA . VAL A 1 189 ? 1.364 -4.961 -5.226 1.00 93.00 189 VAL A CA 1
ATOM 1369 C C . VAL A 1 189 ? 0.282 -5.874 -4.652 1.00 93.00 189 VAL A C 1
ATOM 1371 O O . VAL A 1 189 ? 0.508 -7.073 -4.484 1.00 93.00 189 VAL A O 1
ATOM 1374 N N . ALA A 1 190 ? -0.888 -5.309 -4.352 1.00 91.81 190 ALA A N 1
ATOM 1375 C CA . ALA A 1 190 ? -2.057 -6.083 -3.953 1.00 91.81 190 ALA A CA 1
ATOM 1376 C C . ALA A 1 190 ? -2.576 -6.910 -5.140 1.00 91.81 190 ALA A C 1
ATOM 1378 O O . ALA A 1 190 ? -2.832 -6.379 -6.223 1.00 91.81 190 ALA A O 1
ATOM 1379 N N . ARG A 1 191 ? -2.757 -8.218 -4.949 1.00 85.94 191 ARG A N 1
ATOM 1380 C CA . ARG A 1 191 ? -3.360 -9.079 -5.964 1.00 85.94 191 ARG A CA 1
ATOM 1381 C C . ARG A 1 191 ? -4.852 -8.780 -6.058 1.00 85.94 191 ARG A C 1
ATOM 1383 O O . ARG A 1 191 ? -5.612 -9.093 -5.146 1.00 85.94 191 ARG A O 1
ATOM 1390 N N . VAL A 1 192 ? -5.278 -8.258 -7.201 1.00 77.06 192 VAL A N 1
ATOM 1391 C CA . VAL A 1 192 ? -6.699 -8.159 -7.534 1.00 77.06 192 VAL A CA 1
ATOM 1392 C C . VAL A 1 192 ? -7.182 -9.532 -8.035 1.00 77.06 192 VAL A C 1
ATOM 1394 O O . VAL A 1 192 ? -6.528 -10.118 -8.904 1.00 77.06 192 VAL A O 1
ATOM 1397 N N . PRO A 1 193 ? -8.277 -10.093 -7.489 1.00 74.50 193 PRO A N 1
ATOM 1398 C CA . PRO A 1 193 ? -8.891 -11.311 -8.014 1.00 74.50 193 PRO A CA 1
ATOM 1399 C C . PRO A 1 193 ? -9.229 -11.184 -9.506 1.00 74.50 193 PRO A C 1
ATOM 1401 O O . PRO A 1 193 ? -9.670 -10.132 -9.968 1.00 74.50 193 PRO A O 1
ATOM 1404 N N . VAL A 1 194 ? -9.048 -12.272 -10.258 1.00 68.31 194 VAL A N 1
ATOM 1405 C CA . VAL A 1 194 ? -9.238 -12.304 -11.723 1.00 68.31 194 VAL A CA 1
ATOM 1406 C C . VAL A 1 194 ? -10.669 -11.969 -12.162 1.00 68.31 194 VAL A C 1
ATOM 1408 O O . VAL A 1 194 ? -10.863 -11.399 -13.236 1.00 68.31 194 VAL A O 1
ATOM 1411 N N . ASP A 1 195 ? -11.656 -12.234 -11.308 1.00 70.00 195 ASP A N 1
ATOM 1412 C CA . ASP A 1 195 ? -13.065 -11.925 -11.574 1.00 70.00 195 ASP A CA 1
ATOM 1413 C C . ASP A 1 195 ? -13.305 -10.409 -11.661 1.00 70.00 195 ASP A C 1
ATOM 1415 O O . ASP A 1 195 ? -14.031 -9.937 -12.536 1.00 70.00 195 ASP A O 1
ATOM 1419 N N . LEU A 1 196 ? -12.618 -9.630 -10.818 1.00 60.19 196 LEU A N 1
ATOM 1420 C CA . LEU A 1 196 ? -12.686 -8.165 -10.829 1.00 60.19 196 LEU A CA 1
ATOM 1421 C C . LEU A 1 196 ? -11.848 -7.558 -11.957 1.00 60.19 196 LEU A C 1
ATOM 1423 O O . LEU A 1 196 ? -12.252 -6.562 -12.554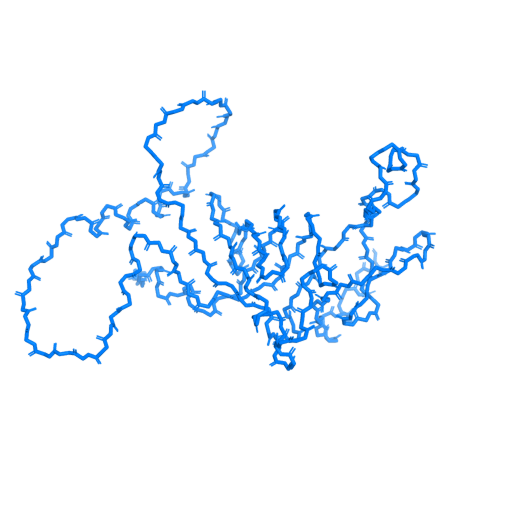 1.00 60.19 196 LEU A O 1
ATOM 1427 N N . LEU A 1 197 ? -10.716 -8.180 -12.305 1.00 60.12 197 LEU A N 1
ATOM 1428 C CA . LEU A 1 197 ? -9.932 -7.771 -13.476 1.00 60.12 197 LEU A CA 1
ATOM 1429 C C . LEU A 1 197 ? -10.759 -7.888 -14.765 1.00 60.12 197 LEU A C 1
ATOM 1431 O O . LEU A 1 197 ? -10.718 -6.997 -15.608 1.00 60.12 197 LEU A O 1
ATOM 1435 N N . THR A 1 198 ? -11.562 -8.947 -14.886 1.00 59.47 198 THR A N 1
ATOM 1436 C CA . THR A 1 198 ? -12.431 -9.168 -16.052 1.00 59.47 198 THR A CA 1
ATOM 1437 C C . THR A 1 198 ? -13.538 -8.112 -16.157 1.00 59.47 198 THR A C 1
ATOM 1439 O O . THR A 1 198 ? -13.949 -7.764 -17.261 1.00 59.47 198 THR A O 1
ATOM 1442 N N . GLN A 1 199 ? -14.012 -7.573 -15.030 1.00 58.91 199 GLN A N 1
ATOM 1443 C CA . GLN A 1 199 ? -14.999 -6.489 -15.013 1.00 58.91 199 GLN A CA 1
ATOM 1444 C C . GLN A 1 199 ? -14.376 -5.135 -15.369 1.00 58.91 199 GLN A C 1
ATOM 1446 O O . GLN A 1 199 ? -14.967 -4.397 -16.148 1.00 58.91 199 GLN A O 1
ATOM 1451 N N . LEU A 1 200 ? -13.168 -4.832 -14.882 1.00 53.59 200 LEU A N 1
ATOM 1452 C CA . LEU A 1 200 ? -12.474 -3.576 -15.197 1.00 53.59 200 LEU A CA 1
ATOM 1453 C C . LEU A 1 200 ? -12.109 -3.457 -16.685 1.00 53.59 200 LEU A C 1
ATOM 1455 O O . LEU A 1 200 ? -12.307 -2.401 -17.272 1.00 53.59 200 LEU A O 1
ATOM 1459 N N . VAL A 1 201 ? -11.669 -4.548 -17.322 1.00 51.75 201 VAL A N 1
ATOM 1460 C CA . VAL A 1 201 ? -11.349 -4.572 -18.767 1.00 51.75 201 VAL A CA 1
ATOM 1461 C C . VAL A 1 201 ? -12.597 -4.401 -19.648 1.00 51.75 201 VAL A C 1
ATOM 1463 O O . VAL A 1 201 ? -12.504 -3.976 -20.798 1.00 51.75 201 VAL A O 1
ATOM 1466 N N . ARG A 1 202 ? -13.791 -4.708 -19.128 1.00 44.53 202 ARG A N 1
ATOM 1467 C CA . ARG A 1 202 ? -15.046 -4.507 -19.868 1.00 44.53 202 ARG A CA 1
ATOM 1468 C C . ARG A 1 202 ? -15.522 -3.056 -19.867 1.00 44.53 202 ARG A C 1
ATOM 1470 O O . ARG A 1 202 ? -16.207 -2.680 -20.806 1.00 44.53 202 ARG A O 1
ATOM 1477 N N . VAL A 1 203 ? -15.137 -2.251 -18.875 1.00 48.75 203 VAL A N 1
ATOM 1478 C CA . VAL A 1 203 ? -15.548 -0.838 -18.789 1.00 48.75 203 VAL A CA 1
ATOM 1479 C C . VAL A 1 203 ? -14.832 0.034 -19.831 1.00 48.75 203 VAL A C 1
ATOM 1481 O O . VAL A 1 203 ? -15.364 1.060 -20.225 1.00 48.75 203 VAL A O 1
ATOM 1484 N N . GLU A 1 204 ? -13.673 -0.384 -20.349 1.00 47.91 204 GLU A N 1
ATOM 1485 C CA . GLU A 1 204 ? -12.963 0.344 -21.419 1.00 47.91 204 GLU A CA 1
ATOM 1486 C C . GLU A 1 204 ? -13.546 0.133 -22.835 1.00 47.91 204 GLU A C 1
ATOM 1488 O O . GLU A 1 204 ? -12.982 0.649 -23.797 1.00 47.91 204 GLU A O 1
ATOM 1493 N N . ASN A 1 205 ? -14.652 -0.608 -22.995 1.00 40.34 205 ASN A N 1
ATOM 1494 C CA . ASN A 1 205 ? -15.261 -0.884 -24.308 1.00 40.34 205 ASN A CA 1
ATOM 1495 C C . ASN A 1 205 ? -16.720 -0.404 -24.453 1.00 40.34 205 ASN A C 1
ATOM 1497 O O . ASN A 1 205 ? -17.446 -0.950 -25.285 1.00 40.34 205 ASN A O 1
ATOM 1501 N N . GLU A 1 206 ? -17.144 0.608 -23.691 1.00 36.16 206 GLU A N 1
ATOM 1502 C CA . GLU A 1 206 ? -18.436 1.289 -23.899 1.00 36.16 206 GLU A CA 1
ATOM 1503 C C . GLU A 1 206 ? -18.289 2.812 -23.988 1.00 36.16 206 GLU A C 1
ATOM 1505 O O . GLU A 1 206 ? -17.597 3.398 -23.124 1.00 36.16 206 GLU A O 1
#

InterPro domains:
  IPR012340 Nucleic acid-binding, OB-fold [G3DSA:2.40.50.140] (11-192)
  IPR012340 Nucleic acid-binding, OB-fold [SSF50249] (19-189)
  IPR019495 Exosome complex component CSL4, C-terminal [PF10447] (42-80)
  IPR039771 Exosome complex component Csl4 [PTHR12686] (18-80)

Secondary structure (DSSP, 8-state):
------HHHHSTT-EEEEEEEEE-SSEEEEEEEEETTEEP-S-PEEEEEGGGS-SS-GGG--HHHH--TT-EEEEEEEEEESTT-----S----------THHHHHHHHHHTTSS----------------EEEEE--STT-EEEE-B---SS-HHHHHHSTTTTPBPEEEETTEEE-TTT--EEE--B----HHHHHHHHHHTT-